Protein AF-K2BP47-F1 (afdb_monomer_lite)

Foldseek 3Di:
DDDPDPDPPPDPPPDPPPDDPDDDDDDDDDDDDDPVVVVVVVVVVVVVVVVVVVVVVVVVVVVVVVVCCLQQPLLLVLLLLLVVLLVVLVPDDPVPDDPLNVVLNVLSVVLNVPLNVPVLVLLLLCLQPVPSNVVCVVCSVVSSVVSCVSSVSSCVSVVNPDPCNVPPPVSVVVSVVSSVVSVVVSVVSSVVSNVVNVD

Secondary structure (DSSP, 8-state):
------------------------PPPPP---S-SHHHHHHHHHHHHHHHHHHHHHHHHHHHHHHHHHHIIIIIHHHHHHHHHHHHHHHHHS-GGG--HHHHHHHHHHHHHHHHHHHHHHHHHHHTTT-HHHHHHHHHHHHHHHHHHHHHHHHHHHHTT--SHHHHT-HHHHHHHHHHHHHHHHHHHHHHHHHHHHTT-

pLDDT: mean 74.24, std 18.83, range [30.39, 94.44]

Sequence (199 aa):
MENNGKRSSFGFNVQPGLHEYNKKEPEPVIEEKTEEAKREESGEKVSELLKDATVGLVYSTRDLILRILLWYVCYPALLFSTFYMSERYLRLKFEEFTTTEALSAFITLCAGTYYAYYLLTAFINEPADPQAYDDEKPLFFQRVGWYALYMSFVLYMSNMLNLDTLQNPEIIRLFTIFYLLYISAVTVFRHFNGQVSKR

Radius of gyration: 28.53 Å; chains: 1; bounding box: 60×48×92 Å

Structure (mmCIF, N/CA/C/O backbone):
data_AF-K2BP47-F1
#
_entry.id   AF-K2BP47-F1
#
loop_
_atom_site.group_PDB
_atom_site.id
_atom_site.type_symbol
_atom_site.label_atom_id
_atom_site.label_alt_id
_atom_site.label_comp_id
_atom_site.label_asym_id
_atom_site.label_entity_id
_atom_site.label_seq_id
_atom_site.pdbx_PDB_ins_code
_atom_site.Cartn_x
_atom_site.Cartn_y
_atom_site.Cartn_z
_atom_site.occupancy
_atom_site.B_iso_or_equiv
_atom_site.auth_seq_id
_atom_site.auth_comp_id
_atom_site.auth_asym_id
_atom_site.auth_atom_id
_atom_site.pdbx_PDB_model_num
ATOM 1 N N . MET A 1 1 ? 30.410 21.450 -12.427 1.00 39.69 1 MET A N 1
ATOM 2 C CA . MET A 1 1 ? 30.213 21.087 -13.844 1.00 39.69 1 MET A CA 1
ATOM 3 C C . MET A 1 1 ? 31.044 19.852 -14.110 1.00 39.69 1 MET A C 1
ATOM 5 O O . MET A 1 1 ? 32.252 19.982 -14.120 1.00 39.69 1 MET A O 1
ATOM 9 N N . GLU A 1 2 ? 30.403 18.697 -14.267 1.00 30.39 2 GLU A N 1
ATOM 10 C CA . GLU A 1 2 ? 30.915 17.529 -14.997 1.00 30.39 2 GLU A CA 1
ATOM 11 C C . GLU A 1 2 ? 29.705 16.610 -15.221 1.00 30.39 2 GLU A C 1
ATOM 13 O O . GLU A 1 2 ? 29.098 16.118 -14.275 1.00 30.39 2 GLU A O 1
ATOM 18 N N . ASN A 1 3 ? 29.261 16.520 -16.476 1.00 34.50 3 ASN A N 1
ATOM 19 C CA . ASN A 1 3 ? 28.041 15.837 -16.899 1.00 34.50 3 ASN A CA 1
ATOM 20 C C . ASN A 1 3 ? 28.446 14.617 -17.734 1.00 34.50 3 ASN A C 1
ATOM 22 O O . ASN A 1 3 ? 28.720 14.745 -18.926 1.00 34.50 3 ASN A O 1
ATOM 26 N N . ASN A 1 4 ? 28.499 13.441 -17.108 1.00 37.97 4 ASN A N 1
ATOM 27 C CA . ASN A 1 4 ? 28.654 12.164 -17.804 1.00 37.97 4 ASN A CA 1
ATOM 28 C C . ASN A 1 4 ? 27.275 11.625 -18.201 1.00 37.97 4 ASN A C 1
ATOM 30 O O . ASN A 1 4 ? 26.747 10.683 -17.614 1.00 37.97 4 ASN A O 1
ATOM 34 N N . GLY A 1 5 ? 26.694 12.233 -19.233 1.00 32.69 5 GLY A N 1
ATOM 35 C CA . GLY A 1 5 ? 25.492 11.738 -19.892 1.00 32.69 5 GLY A CA 1
ATOM 36 C C . GLY A 1 5 ? 25.799 10.544 -20.797 1.00 32.69 5 GLY A C 1
ATOM 37 O O . GLY A 1 5 ? 26.017 10.715 -21.994 1.00 32.69 5 GLY A O 1
ATOM 38 N N . LYS A 1 6 ? 25.759 9.320 -20.260 1.00 33.25 6 LYS A N 1
ATOM 39 C CA . LYS A 1 6 ? 25.594 8.107 -21.078 1.00 33.25 6 LYS A CA 1
ATOM 40 C C . LYS A 1 6 ? 24.105 7.885 -21.348 1.00 33.25 6 LYS A C 1
ATOM 42 O O . LYS A 1 6 ? 23.422 7.167 -20.629 1.00 33.25 6 LYS A O 1
ATOM 47 N N . ARG A 1 7 ? 23.604 8.512 -22.417 1.00 36.97 7 ARG A N 1
ATOM 48 C CA . ARG A 1 7 ? 22.366 8.098 -23.091 1.00 36.97 7 ARG A CA 1
ATOM 49 C C . ARG A 1 7 ? 22.643 6.791 -23.836 1.00 36.97 7 ARG A C 1
ATOM 51 O O . ARG A 1 7 ? 23.344 6.797 -24.843 1.00 36.97 7 ARG A O 1
ATOM 58 N N . SER A 1 8 ? 22.082 5.685 -23.357 1.00 41.34 8 SER A N 1
ATOM 59 C CA . SER A 1 8 ? 21.936 4.448 -24.126 1.00 41.34 8 SER A CA 1
ATOM 60 C C . SER A 1 8 ? 20.860 4.648 -25.196 1.00 41.34 8 SER A C 1
ATOM 62 O O . SER A 1 8 ? 19.688 4.321 -25.033 1.00 41.34 8 SER A O 1
ATOM 64 N N . SER A 1 9 ? 21.253 5.232 -26.324 1.00 41.12 9 SER A N 1
ATOM 65 C CA . SER A 1 9 ? 20.468 5.146 -27.548 1.00 41.12 9 SER A CA 1
ATOM 66 C C . SER A 1 9 ? 20.538 3.708 -28.067 1.00 41.12 9 SER A C 1
ATOM 68 O O . SER A 1 9 ? 21.547 3.306 -28.645 1.00 41.12 9 SER A O 1
ATOM 70 N N . PHE A 1 10 ? 19.460 2.942 -27.891 1.00 44.84 10 PHE A N 1
ATOM 71 C CA . PHE A 1 10 ? 19.110 1.866 -28.818 1.00 44.84 10 PHE A CA 1
ATOM 72 C C . PHE A 1 10 ? 18.823 2.507 -30.185 1.00 44.84 10 PHE A C 1
ATOM 74 O O . PHE A 1 10 ? 17.692 2.844 -30.520 1.00 44.84 10 PHE A O 1
ATOM 81 N N . GLY A 1 11 ? 19.886 2.761 -30.941 1.00 36.47 11 GLY A N 1
ATOM 82 C CA . GLY A 1 11 ? 19.848 3.106 -32.352 1.00 36.47 11 GLY A CA 1
ATOM 83 C C . GLY A 1 11 ? 20.720 2.094 -33.072 1.00 36.47 11 GLY A C 1
ATOM 84 O O . GLY A 1 11 ? 21.881 1.920 -32.709 1.00 36.47 11 GLY A O 1
ATOM 85 N N . PHE A 1 12 ? 20.151 1.388 -34.045 1.00 40.94 12 PHE A N 1
ATOM 86 C CA . PHE A 1 12 ? 20.898 0.524 -34.951 1.00 40.94 12 PHE A CA 1
ATOM 87 C C . PHE A 1 12 ? 22.029 1.333 -35.598 1.00 40.94 12 PHE A C 1
ATOM 89 O O . PHE A 1 12 ? 21.798 2.124 -36.509 1.00 40.94 12 PHE A O 1
ATOM 96 N N . ASN A 1 13 ? 23.255 1.146 -35.115 1.00 38.09 13 ASN A N 1
ATOM 97 C CA . ASN A 1 13 ? 24.451 1.744 -35.693 1.00 38.09 13 ASN A CA 1
ATOM 98 C C . ASN A 1 13 ? 24.935 0.837 -36.832 1.00 38.09 13 ASN A C 1
ATOM 100 O O . ASN A 1 13 ? 25.905 0.097 -36.695 1.00 38.09 13 ASN A O 1
ATOM 104 N N . VAL A 1 14 ? 24.226 0.860 -37.960 1.00 42.81 14 VAL A N 1
ATOM 105 C CA . VAL A 1 14 ? 24.777 0.352 -39.219 1.00 42.81 14 VAL A CA 1
ATOM 106 C C . VAL A 1 14 ? 25.561 1.507 -39.829 1.00 42.81 14 VAL A C 1
ATOM 108 O O . VAL A 1 14 ? 24.989 2.376 -40.479 1.00 42.81 14 VAL A O 1
ATOM 111 N N . GLN A 1 15 ? 26.869 1.562 -39.574 1.00 43.53 15 GLN A N 1
ATOM 112 C CA . GLN A 1 15 ? 27.770 2.370 -40.394 1.00 43.53 15 GLN A CA 1
ATOM 113 C C . GLN A 1 15 ? 27.861 1.697 -41.771 1.00 43.53 15 GLN A C 1
ATOM 115 O O . GLN A 1 15 ? 28.343 0.565 -41.841 1.00 43.53 15 GLN A O 1
ATOM 120 N N . PRO A 1 16 ? 27.436 2.332 -42.878 1.00 41.06 16 PRO A N 1
ATOM 121 C CA . PRO A 1 16 ? 27.827 1.857 -44.190 1.00 41.06 16 PRO A CA 1
ATOM 122 C C . PRO A 1 16 ? 29.298 2.234 -44.373 1.00 41.06 16 PRO A C 1
ATOM 124 O O . PRO A 1 16 ? 29.636 3.412 -44.500 1.00 41.06 16 PRO A O 1
ATOM 127 N N . GLY A 1 17 ? 30.180 1.236 -44.337 1.00 36.34 17 GLY A N 1
ATOM 128 C CA . GLY A 1 17 ? 31.584 1.404 -44.692 1.00 36.34 17 GLY A CA 1
ATOM 129 C C . GLY A 1 17 ? 31.699 1.857 -46.145 1.00 36.34 17 GLY A C 1
ATOM 130 O O . GLY A 1 17 ? 31.612 1.056 -47.068 1.00 36.34 17 GLY A O 1
ATOM 131 N N . LEU A 1 18 ? 31.884 3.159 -46.348 1.00 46.62 18 LEU A N 1
ATOM 132 C CA . LEU A 1 18 ? 32.199 3.789 -47.629 1.00 46.62 18 LEU A CA 1
ATOM 133 C C . LEU A 1 18 ? 33.686 3.584 -47.960 1.00 46.62 18 LEU A C 1
ATOM 135 O O . LEU A 1 18 ? 34.442 4.537 -48.067 1.00 46.62 18 LEU A O 1
ATOM 139 N N . HIS A 1 19 ? 34.115 2.332 -48.106 1.00 43.91 19 HIS A N 1
ATOM 140 C CA . HIS A 1 19 ? 35.391 1.977 -48.726 1.00 43.91 19 HIS A CA 1
ATOM 141 C C . HIS A 1 19 ? 35.326 0.535 -49.221 1.00 43.91 19 HIS A C 1
ATOM 143 O O . HIS A 1 19 ? 35.656 -0.371 -48.477 1.00 43.91 19 HIS A O 1
ATOM 149 N N . GLU A 1 20 ? 34.885 0.349 -50.466 1.00 42.56 20 GLU A N 1
ATOM 150 C CA . GLU A 1 20 ? 35.347 -0.712 -51.378 1.00 42.56 20 GLU A CA 1
ATOM 151 C C . GLU A 1 20 ? 34.614 -0.574 -52.722 1.00 42.56 20 GLU A C 1
ATOM 153 O O . GLU A 1 20 ? 33.762 -1.363 -53.109 1.00 42.56 20 GLU A O 1
ATOM 158 N N . TYR A 1 21 ? 34.949 0.485 -53.461 1.00 41.69 21 TYR A N 1
ATOM 159 C CA . TYR A 1 21 ? 34.782 0.492 -54.914 1.00 41.69 21 TYR A CA 1
ATOM 160 C C . TYR A 1 21 ? 36.172 0.400 -55.533 1.00 41.69 21 TYR A C 1
ATOM 162 O O . TYR A 1 21 ? 36.769 1.400 -55.917 1.00 41.69 21 TYR A O 1
ATOM 170 N N . ASN A 1 22 ? 36.698 -0.820 -55.614 1.00 39.88 22 ASN A N 1
ATOM 171 C CA . ASN A 1 22 ? 37.702 -1.150 -56.614 1.00 39.88 22 ASN A CA 1
ATOM 172 C C . ASN A 1 22 ? 37.320 -2.482 -57.258 1.00 39.88 22 ASN A C 1
ATOM 174 O O . ASN A 1 22 ? 37.336 -3.535 -56.627 1.00 39.88 22 ASN A O 1
ATOM 178 N N . LYS A 1 23 ? 36.899 -2.380 -58.521 1.00 44.25 23 LYS A N 1
ATOM 179 C CA . LYS A 1 23 ? 36.509 -3.482 -59.400 1.00 44.25 23 LYS A CA 1
ATOM 180 C C . LYS A 1 23 ? 37.604 -4.551 -59.440 1.00 44.25 23 LYS A C 1
ATOM 182 O O . LYS A 1 23 ? 38.737 -4.247 -59.803 1.00 44.25 23 LYS A O 1
ATOM 187 N N . LYS A 1 24 ? 37.229 -5.803 -59.185 1.00 43.16 24 LYS A N 1
ATOM 188 C CA . LYS A 1 24 ? 37.929 -6.985 -59.697 1.00 43.16 24 LYS A CA 1
ATOM 189 C C . LYS A 1 24 ? 36.940 -7.778 -60.550 1.00 43.16 24 LYS A C 1
ATOM 191 O O . LYS A 1 24 ? 35.771 -7.888 -60.191 1.00 43.16 24 LYS A O 1
ATOM 196 N N . GLU A 1 25 ? 37.398 -8.195 -61.723 1.00 37.94 25 GLU A N 1
ATOM 197 C CA . GLU A 1 25 ? 36.611 -8.869 -62.757 1.00 37.94 25 GLU A CA 1
ATOM 198 C C . GLU A 1 25 ? 36.029 -10.209 -62.263 1.00 37.94 25 GLU A C 1
ATOM 200 O O . GLU A 1 25 ? 36.623 -10.839 -61.386 1.00 37.94 25 GLU A O 1
ATOM 205 N N . PRO A 1 26 ? 34.863 -10.634 -62.786 1.00 43.34 26 PRO A N 1
ATOM 206 C CA . PRO A 1 26 ? 34.170 -11.824 -62.308 1.00 43.34 26 PRO A CA 1
ATOM 207 C C . PRO A 1 26 ? 34.842 -13.103 -62.826 1.00 43.34 26 PRO A C 1
ATOM 209 O O . PRO A 1 26 ? 34.843 -13.369 -64.027 1.00 43.34 26 PRO A O 1
ATOM 212 N N . GLU A 1 27 ? 35.376 -13.918 -61.915 1.00 38.69 27 GLU A N 1
ATOM 213 C CA . GLU A 1 27 ? 35.745 -15.309 -62.201 1.00 38.69 27 GLU A CA 1
ATOM 214 C C . GLU A 1 27 ? 34.502 -16.218 -62.105 1.00 38.69 27 GLU A C 1
ATOM 216 O O . GLU A 1 27 ? 33.610 -15.964 -61.288 1.00 38.69 27 GLU A O 1
ATOM 221 N N . PRO A 1 28 ? 34.389 -17.247 -62.966 1.00 39.88 28 PRO A N 1
ATOM 222 C CA . PRO A 1 28 ? 33.156 -17.998 -63.149 1.00 39.88 28 PRO A CA 1
ATOM 223 C C . PRO A 1 28 ? 32.829 -18.909 -61.962 1.00 39.88 28 PRO A C 1
ATOM 225 O O . PRO A 1 28 ? 33.685 -19.557 -61.364 1.00 39.88 28 PRO A O 1
ATOM 228 N N . VAL A 1 29 ? 31.531 -18.957 -61.681 1.00 44.31 29 VAL A N 1
ATOM 229 C CA . VAL A 1 29 ? 30.859 -19.737 -60.645 1.00 44.31 29 VAL A CA 1
ATOM 230 C C . VAL A 1 29 ? 31.071 -21.238 -60.865 1.00 44.31 29 VAL A C 1
ATOM 232 O O . VAL A 1 29 ? 30.693 -21.776 -61.904 1.00 44.31 29 VAL A O 1
ATOM 235 N N . ILE A 1 30 ? 31.617 -21.919 -59.854 1.00 39.50 30 ILE A N 1
ATOM 236 C CA . ILE A 1 30 ? 31.395 -23.352 -59.637 1.00 39.50 30 ILE A CA 1
ATOM 237 C C . ILE A 1 30 ? 30.369 -23.440 -58.507 1.00 39.50 30 ILE A C 1
ATOM 239 O O . ILE A 1 30 ? 30.697 -23.284 -57.331 1.00 39.50 30 ILE A O 1
ATOM 243 N N . GLU A 1 31 ? 29.105 -23.614 -58.882 1.00 47.41 31 GLU A N 1
ATOM 244 C CA . GLU A 1 31 ? 28.055 -24.047 -57.968 1.00 47.41 31 GLU A CA 1
ATOM 245 C C . GLU A 1 31 ? 28.370 -25.480 -57.548 1.00 47.41 31 GLU A C 1
ATOM 247 O O . GLU A 1 31 ? 28.399 -26.367 -58.392 1.00 47.41 31 GLU A O 1
ATOM 252 N N . GLU A 1 32 ? 28.611 -25.700 -56.256 1.00 44.69 32 GLU A N 1
ATOM 253 C CA . GLU A 1 32 ? 28.012 -26.815 -55.520 1.00 44.69 32 GLU A CA 1
ATOM 254 C C . GLU A 1 32 ? 28.334 -26.707 -54.014 1.00 44.69 32 GLU A C 1
ATOM 256 O O . GLU A 1 32 ? 29.489 -26.768 -53.597 1.00 44.69 32 GLU A O 1
ATOM 261 N N . LYS A 1 33 ? 27.260 -26.622 -53.206 1.00 43.78 33 LYS A N 1
ATOM 262 C CA . LYS A 1 33 ? 27.162 -27.013 -51.777 1.00 43.78 33 LYS A CA 1
ATOM 263 C C . LYS A 1 33 ? 27.471 -26.020 -50.639 1.00 43.78 33 LYS A C 1
ATOM 265 O O . LYS A 1 33 ? 27.703 -26.477 -49.522 1.00 43.78 33 LYS A O 1
ATOM 270 N N . THR A 1 34 ? 27.348 -24.700 -50.817 1.00 43.31 34 THR A N 1
ATOM 271 C CA . THR A 1 34 ? 27.545 -23.765 -49.672 1.00 43.31 34 THR A CA 1
ATOM 272 C C . THR A 1 34 ? 26.490 -22.664 -49.507 1.00 43.31 34 THR A C 1
ATOM 274 O O . THR A 1 34 ? 26.748 -21.665 -48.836 1.00 43.31 34 THR A O 1
ATOM 277 N N . GLU A 1 35 ? 25.289 -22.818 -50.071 1.00 43.31 35 GLU A N 1
ATOM 278 C CA . GLU A 1 35 ? 24.177 -21.881 -49.811 1.00 43.31 35 GLU A CA 1
ATOM 279 C C . GLU A 1 35 ? 23.191 -22.361 -48.735 1.00 43.31 35 GLU A C 1
ATOM 281 O O . GLU A 1 35 ? 22.578 -21.530 -48.064 1.00 43.31 35 GLU A O 1
ATOM 286 N N . GLU A 1 36 ? 23.083 -23.669 -48.489 1.00 44.31 36 GLU A N 1
ATOM 287 C CA . GLU A 1 36 ? 22.194 -24.207 -47.446 1.00 44.31 36 GLU A CA 1
ATOM 288 C C . GLU A 1 36 ? 22.756 -23.952 -46.036 1.00 44.31 36 GLU A C 1
ATOM 290 O O . GLU A 1 36 ? 22.043 -23.431 -45.181 1.00 44.31 36 GLU A O 1
ATOM 295 N N . ALA A 1 37 ? 24.065 -24.133 -45.823 1.00 45.16 37 ALA A N 1
ATOM 296 C CA . ALA A 1 37 ? 24.694 -23.937 -44.510 1.00 45.16 37 ALA A CA 1
ATOM 297 C C . ALA A 1 37 ? 24.663 -22.475 -44.004 1.00 45.16 37 ALA A C 1
ATOM 299 O O . ALA A 1 37 ? 24.491 -22.235 -42.813 1.00 45.16 37 ALA A O 1
ATOM 300 N N . LYS A 1 38 ? 24.767 -21.468 -44.888 1.00 43.00 38 LYS A N 1
ATOM 301 C CA . LYS A 1 38 ? 24.659 -20.042 -44.496 1.00 43.00 38 LYS A CA 1
ATOM 302 C C . LYS A 1 38 ? 23.212 -19.591 -44.258 1.00 43.00 38 LYS A C 1
ATOM 304 O O . LYS A 1 38 ? 22.978 -18.645 -43.499 1.00 43.00 38 LYS A O 1
ATOM 309 N N . ARG A 1 39 ? 22.232 -20.237 -44.900 1.00 44.94 39 ARG A N 1
ATOM 310 C CA . ARG A 1 39 ? 20.802 -19.999 -44.637 1.00 44.94 39 ARG A CA 1
ATOM 311 C C . ARG A 1 39 ? 20.356 -20.644 -43.329 1.00 44.94 39 ARG A C 1
ATOM 313 O O . ARG A 1 39 ? 19.553 -20.044 -42.625 1.00 44.94 39 ARG A O 1
ATOM 320 N N . GLU A 1 40 ? 20.919 -21.793 -42.970 1.00 48.78 40 GLU A N 1
ATOM 321 C CA . GLU A 1 40 ? 20.669 -22.433 -41.676 1.00 48.78 40 GLU A CA 1
ATOM 322 C C . GLU A 1 40 ? 21.273 -21.627 -40.517 1.00 48.78 40 GLU A C 1
ATOM 324 O O . GLU A 1 40 ? 20.552 -21.305 -39.580 1.00 48.78 40 GLU A O 1
ATOM 329 N N . GLU A 1 41 ? 22.520 -21.150 -40.625 1.00 49.59 41 GLU A N 1
ATOM 330 C CA . GLU A 1 41 ? 23.159 -20.315 -39.586 1.00 49.59 41 GLU A CA 1
ATOM 331 C C . GLU A 1 41 ? 22.478 -18.942 -39.386 1.00 49.59 41 GLU A C 1
ATOM 333 O O . GLU A 1 41 ? 22.463 -18.386 -38.285 1.00 49.59 41 GLU A O 1
ATOM 338 N N . SER A 1 42 ? 21.918 -18.357 -40.453 1.00 48.72 42 SER A N 1
ATOM 339 C CA . SER A 1 42 ? 21.147 -17.106 -40.366 1.00 48.72 42 SER A CA 1
ATOM 340 C C . SER A 1 42 ? 19.704 -17.337 -39.912 1.00 48.72 42 SER A C 1
ATOM 342 O O . SER A 1 42 ? 19.175 -16.513 -39.170 1.00 48.72 42 SER A O 1
ATOM 344 N N . GLY A 1 43 ? 19.084 -18.462 -40.280 1.00 51.53 43 GLY A N 1
ATOM 345 C CA . GLY A 1 43 ? 17.781 -18.890 -39.770 1.00 51.53 43 GLY A CA 1
ATOM 346 C C . GLY A 1 43 ? 17.814 -19.238 -38.280 1.00 51.53 43 GLY A C 1
ATOM 347 O O . GLY A 1 43 ? 16.911 -18.840 -37.548 1.00 51.53 43 GLY A O 1
ATOM 348 N N . GLU A 1 44 ? 18.880 -19.889 -37.811 1.00 54.03 44 GLU A N 1
ATOM 349 C CA . GLU A 1 44 ? 19.104 -20.214 -36.400 1.00 54.03 44 GLU A CA 1
ATOM 350 C C . GLU A 1 44 ? 19.296 -18.932 -35.574 1.00 54.03 44 GLU A C 1
ATOM 352 O O . GLU A 1 44 ? 18.548 -18.719 -34.620 1.00 54.03 44 GLU A O 1
ATOM 357 N N . LYS A 1 45 ? 20.137 -17.988 -36.031 1.00 59.03 45 LYS A N 1
ATOM 358 C CA . LYS A 1 45 ? 20.295 -16.656 -35.405 1.00 59.03 45 LYS A CA 1
ATOM 359 C C . LYS A 1 45 ? 19.016 -15.816 -35.410 1.00 59.03 45 LYS A C 1
ATOM 361 O O . LYS A 1 45 ? 18.743 -15.114 -34.441 1.00 59.03 45 LYS A O 1
ATOM 366 N N . VAL A 1 46 ? 18.209 -15.861 -36.473 1.00 60.72 46 VAL A N 1
ATOM 367 C CA . VAL A 1 46 ? 16.910 -15.161 -36.514 1.00 60.72 46 VAL A CA 1
ATOM 368 C C . VAL A 1 46 ? 15.900 -15.832 -35.582 1.00 60.72 46 VAL A C 1
ATOM 370 O O . VAL A 1 46 ? 15.132 -15.131 -34.926 1.00 60.72 46 VAL A O 1
ATOM 373 N N . SER A 1 47 ? 15.921 -17.163 -35.463 1.00 65.62 47 SER A N 1
ATOM 374 C CA . SER A 1 47 ? 15.083 -17.900 -34.513 1.00 65.62 47 SER A CA 1
ATOM 375 C C . SER A 1 47 ? 15.468 -17.616 -33.058 1.00 65.62 47 SER A C 1
ATOM 377 O O . SER A 1 47 ? 14.581 -17.444 -32.224 1.00 65.62 47 SER A O 1
ATOM 379 N N . GLU A 1 48 ? 16.764 -17.481 -32.762 1.00 66.50 48 GLU A N 1
ATOM 380 C CA . GLU A 1 48 ? 17.277 -17.095 -31.446 1.00 66.50 48 GLU A CA 1
ATOM 381 C C . GLU A 1 48 ? 16.904 -15.652 -31.110 1.00 66.50 48 GLU A C 1
ATOM 383 O O . GLU A 1 48 ? 16.366 -15.403 -30.037 1.00 66.50 48 GLU A O 1
ATOM 388 N N . LEU A 1 49 ? 17.059 -14.713 -32.050 1.00 66.25 49 LEU A N 1
ATOM 389 C CA . LEU A 1 49 ? 16.623 -13.325 -31.870 1.00 66.25 49 LEU A CA 1
ATOM 390 C C . LEU A 1 49 ? 15.101 -13.207 -31.701 1.00 66.25 49 LEU A C 1
ATOM 392 O O . LEU A 1 49 ? 14.633 -12.412 -30.889 1.00 66.25 49 LEU A O 1
ATOM 396 N N . LEU A 1 50 ? 14.312 -14.000 -32.436 1.00 66.94 50 LEU A N 1
ATOM 397 C CA . LEU A 1 50 ? 12.856 -14.068 -32.272 1.00 66.94 50 LEU A CA 1
ATOM 398 C C . LEU A 1 50 ? 12.474 -14.673 -30.921 1.00 66.94 50 LEU A C 1
ATOM 400 O O . LEU A 1 50 ? 11.543 -14.188 -30.277 1.00 66.94 50 LEU A O 1
ATOM 404 N N . LYS A 1 51 ? 13.189 -15.704 -30.467 1.00 69.81 51 LYS A N 1
ATOM 405 C CA . LYS A 1 51 ? 12.995 -16.318 -29.153 1.00 69.81 51 LYS A CA 1
ATOM 406 C C . LYS A 1 51 ? 13.345 -15.334 -28.041 1.00 69.81 51 LYS A C 1
ATOM 408 O O . LYS A 1 51 ? 12.518 -15.142 -27.157 1.00 69.81 51 LYS A O 1
ATOM 413 N N . ASP A 1 52 ? 14.476 -14.644 -28.125 1.00 66.12 52 ASP A N 1
ATOM 414 C CA . ASP A 1 52 ? 14.896 -13.622 -27.162 1.00 66.12 52 ASP A CA 1
ATOM 415 C C . ASP A 1 52 ? 13.949 -12.420 -27.152 1.00 66.12 52 ASP A C 1
ATOM 417 O O . ASP A 1 52 ? 13.585 -11.930 -26.083 1.00 66.12 52 ASP A O 1
ATOM 421 N N . ALA A 1 53 ? 13.462 -11.985 -28.316 1.00 69.81 53 ALA A N 1
ATOM 422 C CA . ALA A 1 53 ? 12.450 -10.936 -28.408 1.00 69.81 53 ALA A CA 1
ATOM 423 C C . ALA A 1 53 ? 11.116 -11.373 -27.785 1.00 69.81 53 ALA A C 1
ATOM 425 O O . ALA A 1 53 ? 10.492 -10.604 -27.054 1.00 69.81 53 ALA A O 1
ATOM 426 N N . THR A 1 54 ? 10.686 -12.616 -28.025 1.00 68.81 54 THR A N 1
ATOM 427 C CA . THR A 1 54 ? 9.445 -13.168 -27.457 1.00 68.81 54 THR A CA 1
ATOM 428 C C . THR A 1 54 ? 9.563 -13.323 -25.943 1.00 68.81 54 THR A C 1
ATOM 430 O O . THR A 1 54 ? 8.669 -12.921 -25.200 1.00 68.81 54 THR A O 1
ATOM 433 N N . VAL A 1 55 ? 10.691 -13.849 -25.467 1.00 72.19 55 VAL A N 1
ATOM 434 C CA . VAL A 1 55 ? 11.006 -13.994 -24.045 1.00 72.19 55 VAL A CA 1
ATOM 435 C C . VAL A 1 55 ? 11.070 -12.616 -23.377 1.00 72.19 55 VAL A C 1
ATOM 437 O O . VAL A 1 55 ? 10.419 -12.401 -22.354 1.00 72.19 55 VAL A O 1
ATOM 440 N N . GLY A 1 56 ? 11.753 -11.647 -23.991 1.00 68.31 56 GLY A N 1
ATOM 441 C CA . GLY A 1 56 ? 11.819 -10.262 -23.525 1.00 68.31 56 GLY A CA 1
ATOM 442 C C . GLY A 1 56 ? 10.448 -9.582 -23.463 1.00 68.31 56 GLY A C 1
ATOM 443 O O . GLY A 1 56 ? 10.138 -8.907 -22.480 1.00 68.31 56 GLY A O 1
ATOM 444 N N . LEU A 1 57 ? 9.585 -9.818 -24.453 1.00 73.19 57 LEU A N 1
ATOM 445 C CA . LEU A 1 57 ? 8.221 -9.289 -24.477 1.00 73.19 57 LEU A CA 1
ATOM 446 C C . LEU A 1 57 ? 7.350 -9.899 -23.371 1.00 73.19 57 LEU A C 1
ATOM 448 O O . LEU A 1 57 ? 6.610 -9.173 -22.705 1.00 73.19 57 LEU A O 1
ATOM 452 N N . VAL A 1 58 ? 7.467 -11.204 -23.116 1.00 75.25 58 VAL A N 1
ATOM 453 C CA . VAL A 1 58 ? 6.762 -11.875 -22.012 1.00 75.25 58 VAL A CA 1
ATOM 454 C C . VAL A 1 58 ? 7.229 -11.337 -20.657 1.00 75.25 58 VAL A C 1
ATOM 456 O O . VAL A 1 58 ? 6.391 -11.015 -19.812 1.00 75.25 58 VAL A O 1
ATOM 459 N N . TYR A 1 59 ? 8.539 -11.177 -20.448 1.00 76.50 59 TYR A N 1
ATOM 460 C CA . TYR A 1 59 ? 9.071 -10.598 -19.211 1.00 76.50 59 TYR A CA 1
ATOM 461 C C . TYR A 1 59 ? 8.628 -9.146 -19.013 1.00 76.50 59 TYR A C 1
ATOM 463 O O . TYR A 1 59 ? 8.187 -8.794 -17.920 1.00 76.50 59 TYR A O 1
ATOM 471 N N . SER A 1 60 ? 8.673 -8.326 -20.066 1.00 74.19 60 SER A N 1
ATOM 472 C CA . SER A 1 60 ? 8.223 -6.932 -20.019 1.00 74.19 60 SER A CA 1
ATOM 473 C C . SER A 1 60 ? 6.724 -6.823 -19.720 1.00 74.19 60 SER A C 1
ATOM 475 O O . SER A 1 60 ? 6.312 -6.049 -18.856 1.00 74.19 60 SER A O 1
ATOM 477 N N . THR A 1 61 ? 5.905 -7.663 -20.357 1.00 80.75 61 THR A N 1
ATOM 478 C CA . THR A 1 61 ? 4.453 -7.703 -20.122 1.00 80.75 61 THR A CA 1
ATOM 479 C C . THR A 1 61 ? 4.140 -8.142 -18.694 1.00 80.75 61 THR A C 1
ATOM 481 O O . THR A 1 61 ? 3.308 -7.532 -18.023 1.00 80.75 61 THR A O 1
ATOM 484 N N . ARG A 1 62 ? 4.836 -9.169 -18.190 1.00 80.06 62 ARG A N 1
ATOM 485 C CA . ARG A 1 62 ? 4.702 -9.625 -16.803 1.00 80.06 62 ARG A CA 1
ATOM 486 C C . ARG A 1 62 ? 5.049 -8.513 -15.819 1.00 80.06 62 ARG A C 1
ATOM 488 O O . ARG A 1 62 ? 4.301 -8.300 -14.870 1.00 80.06 62 ARG A O 1
ATOM 495 N N . ASP A 1 63 ? 6.161 -7.819 -16.035 1.00 81.56 63 ASP A N 1
ATOM 496 C CA . ASP A 1 63 ? 6.608 -6.731 -15.167 1.00 81.56 63 ASP A CA 1
ATOM 497 C C . ASP A 1 63 ? 5.615 -5.558 -15.163 1.00 81.56 63 ASP A C 1
ATOM 499 O O . ASP A 1 63 ? 5.285 -5.023 -14.104 1.00 81.56 63 ASP A O 1
ATOM 503 N N . LEU A 1 64 ? 5.042 -5.228 -16.325 1.00 83.38 64 LEU A N 1
ATOM 504 C CA . LEU A 1 64 ? 3.986 -4.225 -16.440 1.00 83.38 64 LEU A CA 1
ATOM 505 C C . LEU A 1 64 ? 2.725 -4.624 -15.660 1.00 83.38 64 LEU A C 1
ATOM 507 O O . LEU A 1 64 ? 2.200 -3.815 -14.895 1.00 83.38 64 LEU A O 1
ATOM 511 N N . ILE A 1 65 ? 2.249 -5.864 -15.815 1.00 86.06 65 ILE A N 1
ATOM 512 C CA . ILE A 1 65 ? 1.078 -6.374 -15.082 1.00 86.06 65 ILE A CA 1
ATOM 513 C C . ILE A 1 65 ? 1.333 -6.323 -13.576 1.00 86.06 65 ILE A C 1
ATOM 515 O O . ILE A 1 65 ? 0.498 -5.835 -12.818 1.00 86.06 65 ILE A O 1
ATOM 519 N N . LEU A 1 66 ? 2.503 -6.795 -13.147 1.00 85.62 66 LEU A N 1
ATOM 520 C CA . LEU A 1 66 ? 2.923 -6.803 -11.751 1.00 85.62 66 LEU A CA 1
ATOM 521 C C . LEU A 1 66 ? 2.978 -5.390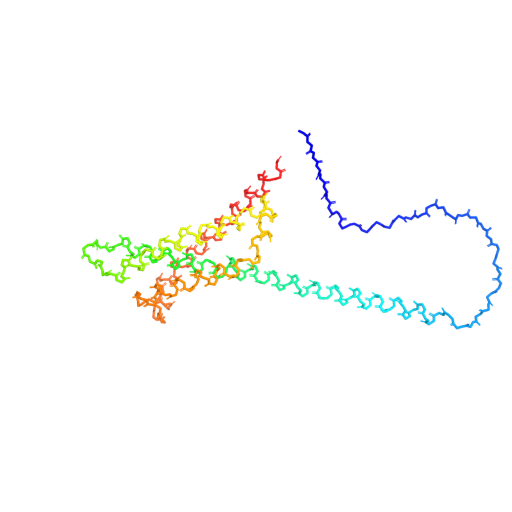 -11.168 1.00 85.62 66 LEU A C 1
ATOM 523 O O . LEU A 1 66 ? 2.483 -5.162 -10.067 1.00 85.62 66 LEU A O 1
ATOM 527 N N . ARG A 1 67 ? 3.507 -4.428 -11.923 1.00 85.94 67 ARG A N 1
ATOM 528 C CA . ARG A 1 67 ? 3.533 -3.015 -11.544 1.00 85.94 67 ARG A CA 1
ATOM 529 C C . ARG A 1 67 ? 2.129 -2.429 -11.401 1.00 85.94 67 ARG A C 1
ATOM 531 O O . ARG A 1 67 ? 1.873 -1.710 -10.436 1.00 85.94 67 ARG A O 1
ATOM 538 N N . ILE A 1 68 ? 1.232 -2.724 -12.345 1.00 88.50 68 ILE A N 1
ATOM 539 C CA . ILE A 1 68 ? -0.156 -2.248 -12.299 1.00 88.50 68 ILE A CA 1
ATOM 540 C C . ILE A 1 68 ? -0.858 -2.818 -11.066 1.00 88.50 68 ILE A C 1
ATOM 542 O O . ILE A 1 68 ? -1.441 -2.075 -10.279 1.00 88.50 68 ILE A O 1
ATOM 546 N N . LEU A 1 69 ? -0.756 -4.130 -10.870 1.00 88.69 69 LEU A N 1
ATOM 547 C CA . LEU A 1 69 ? -1.378 -4.827 -9.753 1.00 88.69 69 LEU A CA 1
ATOM 548 C C . LEU A 1 69 ? -0.848 -4.307 -8.411 1.00 88.69 69 LEU A C 1
ATOM 550 O O . LEU A 1 69 ? -1.627 -4.042 -7.499 1.00 88.69 69 LEU A O 1
ATOM 554 N N . LEU A 1 70 ? 0.462 -4.086 -8.304 1.00 90.75 70 LEU A N 1
ATOM 555 C CA . LEU A 1 70 ? 1.087 -3.573 -7.092 1.00 90.75 70 LEU A CA 1
ATOM 556 C C . LEU A 1 70 ? 0.545 -2.186 -6.720 1.00 90.75 70 LEU A C 1
ATOM 558 O O . LEU A 1 70 ? -0.008 -2.024 -5.635 1.00 90.75 70 LEU A O 1
ATOM 562 N N . TRP A 1 71 ? 0.671 -1.203 -7.614 1.00 91.94 71 TRP A N 1
ATOM 563 C CA . TRP A 1 71 ? 0.425 0.206 -7.280 1.00 91.94 71 TRP A CA 1
ATOM 564 C C . TRP A 1 71 ? -1.018 0.658 -7.453 1.00 91.94 71 TRP A C 1
ATOM 566 O O . TRP A 1 71 ? -1.436 1.605 -6.799 1.00 91.94 71 TRP A O 1
ATOM 576 N N . TYR A 1 72 ? -1.793 -0.003 -8.308 1.00 91.31 72 TYR A N 1
ATOM 577 C CA . TYR A 1 72 ? -3.162 0.415 -8.610 1.00 91.31 72 TYR A CA 1
ATOM 578 C C . TYR A 1 72 ? -4.215 -0.543 -8.064 1.00 91.31 72 TYR A C 1
ATOM 580 O O . TYR A 1 72 ? -5.398 -0.226 -8.142 1.00 91.31 72 TYR A O 1
ATOM 588 N N . VAL A 1 73 ? -3.825 -1.681 -7.484 1.00 90.56 73 VAL A N 1
ATOM 589 C CA . VAL A 1 73 ? -4.772 -2.625 -6.870 1.00 90.56 73 VAL A CA 1
ATOM 590 C C . VAL A 1 73 ? -4.394 -2.899 -5.418 1.00 90.56 73 VAL A C 1
ATOM 592 O O . VAL A 1 73 ? -5.118 -2.493 -4.511 1.00 90.56 73 VAL A O 1
ATOM 595 N N . CYS A 1 74 ? -3.247 -3.535 -5.173 1.00 90.81 74 CYS A N 1
ATOM 596 C CA . CYS A 1 74 ? -2.858 -3.973 -3.832 1.00 90.81 74 CYS A CA 1
ATOM 597 C C . CYS A 1 74 ? -2.552 -2.803 -2.897 1.00 90.81 74 CYS A C 1
ATOM 599 O O . CYS A 1 74 ? -3.094 -2.722 -1.797 1.00 90.81 74 CYS A O 1
ATOM 601 N N . TYR A 1 75 ? -1.691 -1.888 -3.332 1.00 90.94 75 TYR A N 1
ATOM 602 C CA . TYR A 1 75 ? -1.251 -0.770 -2.512 1.00 90.94 75 TYR A CA 1
ATOM 603 C C . TYR A 1 75 ? -2.389 0.146 -2.036 1.00 90.94 75 TYR A C 1
ATOM 605 O O . TYR A 1 75 ? -2.481 0.376 -0.830 1.00 90.94 75 TYR A O 1
ATOM 613 N N . PRO A 1 76 ? -3.292 0.644 -2.905 1.00 91.81 76 PRO A N 1
ATOM 614 C CA . PRO A 1 76 ? -4.392 1.495 -2.463 1.00 91.81 76 PRO A CA 1
ATOM 615 C C . PRO A 1 76 ? -5.366 0.767 -1.531 1.00 91.81 76 PRO A C 1
ATOM 617 O O . PRO A 1 76 ? -5.897 1.400 -0.622 1.00 91.81 76 PRO A O 1
ATOM 620 N N . ALA A 1 77 ? -5.569 -0.546 -1.690 1.00 91.12 77 ALA A N 1
ATOM 621 C CA . ALA A 1 77 ? -6.382 -1.332 -0.761 1.00 91.12 77 ALA A CA 1
ATOM 622 C C . ALA A 1 77 ? -5.753 -1.412 0.641 1.00 91.12 77 ALA A C 1
ATOM 624 O O . ALA A 1 77 ? -6.443 -1.231 1.648 1.00 91.12 77 ALA A O 1
ATOM 625 N N . LEU A 1 78 ? -4.437 -1.628 0.721 1.00 91.38 78 LEU A N 1
ATOM 626 C CA . LEU A 1 78 ? -3.711 -1.642 1.994 1.00 91.38 78 LEU A CA 1
ATOM 627 C C . LEU A 1 78 ? -3.678 -0.259 2.644 1.00 91.38 78 LEU A C 1
ATOM 629 O O . LEU A 1 78 ? -3.974 -0.133 3.831 1.00 91.38 78 LEU A O 1
ATOM 633 N N . LEU A 1 79 ? -3.398 0.775 1.850 1.00 91.31 79 LEU A N 1
ATOM 634 C CA . LEU A 1 79 ? -3.379 2.161 2.301 1.00 91.31 79 LEU A CA 1
ATOM 635 C C . LEU A 1 79 ? -4.751 2.576 2.850 1.00 91.31 79 LEU A C 1
ATOM 637 O O . LEU A 1 79 ? -4.830 3.134 3.942 1.00 91.31 79 LEU A O 1
ATOM 641 N N . PHE A 1 80 ? -5.833 2.238 2.143 1.00 91.25 80 PHE A N 1
ATOM 642 C CA . PHE A 1 80 ? -7.197 2.453 2.622 1.00 91.25 80 PHE A CA 1
ATOM 643 C C . PHE A 1 80 ? -7.458 1.726 3.939 1.00 91.25 80 PHE A C 1
ATOM 645 O O . PHE A 1 80 ? -7.960 2.338 4.876 1.00 91.25 80 PHE A O 1
ATOM 652 N N . SER A 1 81 ? -7.083 0.447 4.031 1.00 89.75 81 SER A N 1
ATOM 653 C CA . SER A 1 81 ? -7.264 -0.347 5.251 1.00 89.75 81 SER A CA 1
ATOM 654 C C . SER A 1 81 ? -6.562 0.309 6.439 1.00 89.75 81 SER A C 1
ATOM 656 O O . SER A 1 81 ? -7.138 0.417 7.516 1.00 89.75 81 SER A O 1
ATOM 658 N N . THR A 1 82 ? -5.342 0.811 6.246 1.00 89.75 82 THR A N 1
ATOM 659 C CA . THR A 1 82 ? -4.623 1.557 7.282 1.00 89.75 82 THR A CA 1
ATOM 660 C C . THR A 1 82 ? -5.349 2.839 7.669 1.00 89.75 82 THR A C 1
ATOM 662 O O . THR A 1 82 ? -5.577 3.043 8.856 1.00 89.75 82 THR A O 1
ATOM 665 N N . PHE A 1 83 ? -5.752 3.678 6.709 1.00 88.00 83 PHE A N 1
ATOM 666 C CA . PHE A 1 83 ? -6.477 4.918 7.010 1.00 88.00 83 PHE A CA 1
ATOM 667 C C . PHE A 1 83 ? -7.797 4.659 7.737 1.00 88.00 83 PHE A C 1
ATOM 669 O O . PHE A 1 83 ? -8.101 5.334 8.717 1.00 88.00 83 PHE A O 1
ATOM 676 N N . TYR A 1 84 ? -8.550 3.661 7.285 1.00 88.44 84 TYR A N 1
ATOM 677 C CA . TYR A 1 84 ? -9.817 3.260 7.880 1.00 88.44 84 TYR A CA 1
ATOM 678 C C . TYR A 1 84 ? -9.635 2.778 9.327 1.00 88.44 84 TYR A C 1
ATOM 680 O O . TYR A 1 84 ? -10.364 3.193 10.228 1.00 88.44 84 TYR A O 1
ATOM 688 N N . MET A 1 85 ? -8.602 1.968 9.585 1.00 85.75 85 MET A N 1
ATOM 689 C CA . MET A 1 85 ? -8.252 1.551 10.944 1.00 85.75 85 MET A CA 1
ATOM 690 C C . MET A 1 85 ? -7.805 2.732 11.812 1.00 85.75 85 MET A C 1
ATOM 692 O O . MET A 1 85 ? -8.258 2.859 12.948 1.00 85.75 85 MET A O 1
ATOM 696 N N . SER A 1 86 ? -6.950 3.618 11.293 1.00 84.31 86 SER A N 1
ATOM 697 C CA . SER A 1 86 ? -6.498 4.810 12.016 1.00 84.31 86 SER A CA 1
ATOM 698 C C . SER A 1 86 ? -7.662 5.720 12.405 1.00 84.31 86 SER A C 1
ATOM 700 O O . SER A 1 86 ? -7.725 6.165 13.547 1.00 84.31 86 SER A O 1
ATOM 702 N N . GLU A 1 87 ? -8.609 5.960 11.495 1.00 84.69 87 GLU A N 1
ATOM 703 C CA . GLU A 1 87 ? -9.822 6.725 11.791 1.00 84.69 87 GLU A CA 1
ATOM 704 C C . GLU A 1 87 ? -10.638 6.067 12.911 1.00 84.69 87 GLU A C 1
ATOM 706 O O . GLU A 1 87 ? -11.039 6.743 13.862 1.00 84.69 87 GLU A O 1
ATOM 711 N N . ARG A 1 88 ? -10.849 4.746 12.842 1.00 82.88 88 ARG A N 1
ATOM 712 C CA . ARG A 1 88 ? -11.577 4.008 13.880 1.00 82.88 88 ARG A CA 1
ATOM 713 C C . ARG A 1 88 ? -10.911 4.155 15.247 1.00 82.88 88 ARG A C 1
ATOM 715 O O . ARG A 1 88 ? -11.606 4.430 16.220 1.00 82.88 88 ARG A O 1
ATOM 722 N N . TYR A 1 89 ? -9.589 4.017 15.324 1.00 81.94 89 TYR A N 1
ATOM 723 C CA . TYR A 1 89 ? -8.858 4.164 16.585 1.00 81.94 89 TYR A CA 1
ATOM 724 C C . TYR A 1 89 ? -8.886 5.592 17.133 1.00 81.94 89 TYR A C 1
ATOM 726 O O . TYR A 1 89 ? -8.972 5.765 18.344 1.00 81.94 89 TYR A O 1
ATOM 734 N N . LEU A 1 90 ? -8.880 6.612 16.269 1.00 79.94 90 LEU A N 1
ATOM 735 C CA . LEU A 1 90 ? -8.999 8.015 16.686 1.00 79.94 90 LEU A CA 1
ATOM 736 C C . LEU A 1 90 ? -10.379 8.364 17.262 1.00 79.94 90 LEU A C 1
ATOM 738 O O . LEU A 1 90 ? -10.504 9.345 17.990 1.00 79.94 90 LEU A O 1
ATOM 742 N N . ARG A 1 91 ? -11.417 7.589 16.929 1.00 80.38 91 ARG A N 1
ATOM 743 C CA . ARG A 1 91 ? -12.779 7.783 17.450 1.00 80.38 91 ARG A CA 1
ATOM 7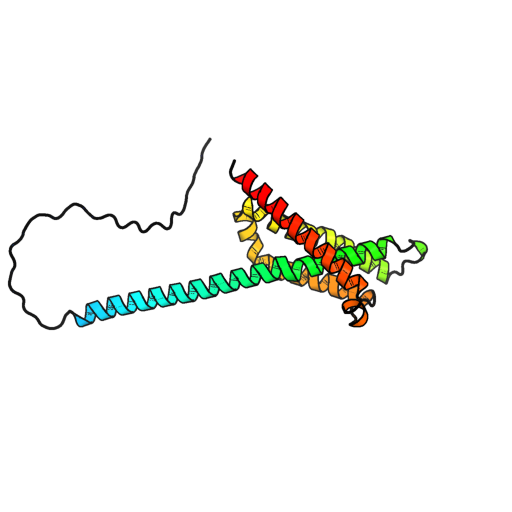44 C C . ARG A 1 91 ? -13.006 7.149 18.822 1.00 80.38 91 ARG A C 1
ATOM 746 O O . ARG A 1 91 ? -13.974 7.514 19.485 1.00 80.38 91 ARG A O 1
ATOM 753 N N . LEU A 1 92 ? -12.157 6.210 19.235 1.00 74.44 92 LEU A N 1
ATOM 754 C CA . LEU A 1 92 ? -12.268 5.554 20.537 1.00 74.44 92 LEU A CA 1
ATOM 755 C C . LEU A 1 92 ? -11.763 6.479 21.647 1.00 74.44 92 LEU A C 1
ATOM 757 O O . LEU A 1 92 ? -10.761 7.178 21.489 1.00 74.44 92 LEU A O 1
ATOM 761 N N . LYS A 1 93 ? -12.436 6.464 22.800 1.00 72.25 93 LYS A N 1
ATOM 762 C CA . LYS A 1 93 ? -11.919 7.137 23.996 1.00 72.25 93 LYS A CA 1
ATOM 763 C C . LYS A 1 93 ? -10.756 6.324 24.561 1.00 72.25 93 LYS A C 1
ATOM 765 O O . LYS A 1 93 ? -10.828 5.102 24.619 1.00 72.25 93 LYS A O 1
ATOM 770 N N . PHE A 1 94 ? -9.706 6.995 25.033 1.00 63.09 94 PHE A N 1
ATOM 771 C CA . PHE A 1 94 ? -8.524 6.331 25.606 1.00 63.09 94 PHE A CA 1
ATOM 772 C C . PHE A 1 94 ? -8.850 5.383 26.771 1.00 63.09 94 PHE A C 1
ATOM 774 O O . PHE A 1 94 ? -8.146 4.402 26.971 1.00 63.09 94 PHE A O 1
ATOM 781 N N . GLU A 1 95 ? -9.921 5.653 27.515 1.00 66.62 95 GLU A N 1
ATOM 782 C CA . GLU A 1 95 ? -10.379 4.827 28.641 1.00 66.62 95 GLU A CA 1
ATOM 783 C C . GLU A 1 95 ? -11.032 3.503 28.199 1.00 66.62 95 GLU A C 1
ATOM 785 O O . GLU A 1 95 ? -11.146 2.578 28.996 1.00 66.62 95 GLU A O 1
ATOM 790 N N . GLU A 1 96 ? -11.435 3.397 26.930 1.00 70.38 96 GLU A N 1
ATOM 791 C CA . GLU A 1 96 ? -12.115 2.230 26.352 1.00 70.38 96 GLU A CA 1
ATOM 792 C C . GLU A 1 96 ? -11.145 1.301 25.600 1.00 70.38 96 GLU A C 1
ATOM 794 O O . GLU A 1 96 ? -11.555 0.258 25.099 1.00 70.38 96 GLU A O 1
ATOM 799 N N . PHE A 1 97 ? -9.856 1.655 25.530 1.00 74.94 97 PHE A N 1
ATOM 800 C CA . PHE A 1 97 ? -8.854 0.869 24.818 1.00 74.94 97 PHE A CA 1
ATOM 801 C C . PHE A 1 97 ? -8.525 -0.428 25.561 1.00 74.94 97 PHE A C 1
ATOM 803 O O . PHE A 1 97 ? -7.863 -0.433 26.601 1.00 74.94 97 PHE A O 1
ATOM 810 N N . THR A 1 98 ? -8.900 -1.559 24.972 1.00 82.50 98 THR A N 1
ATOM 811 C CA . THR A 1 98 ? -8.352 -2.853 25.383 1.00 82.50 98 THR A CA 1
ATOM 812 C C . THR A 1 98 ? -6.879 -2.967 24.974 1.00 82.50 98 THR A C 1
ATOM 814 O O . THR A 1 98 ? -6.424 -2.355 24.003 1.00 82.50 98 THR A O 1
ATOM 817 N N . THR A 1 99 ? -6.104 -3.805 25.668 1.00 83.00 99 THR A N 1
ATOM 818 C CA . THR A 1 99 ? -4.682 -4.043 25.346 1.00 83.00 99 THR A CA 1
ATOM 819 C C . THR A 1 99 ? -4.483 -4.509 23.897 1.00 83.00 99 THR A C 1
ATOM 821 O O . THR A 1 99 ? -3.509 -4.145 23.240 1.00 83.00 99 THR A O 1
ATOM 824 N N . THR A 1 100 ? -5.430 -5.291 23.374 1.00 83.31 100 THR A N 1
ATOM 825 C CA . THR A 1 100 ? -5.451 -5.774 21.988 1.00 83.31 100 THR A CA 1
ATOM 826 C C . THR A 1 100 ? -5.700 -4.662 20.974 1.00 83.31 100 THR A C 1
ATOM 828 O O . THR A 1 100 ? -5.067 -4.643 19.916 1.00 83.31 100 THR A O 1
ATOM 831 N N . GLU A 1 101 ? -6.574 -3.708 21.290 1.00 82.12 101 GLU A N 1
ATOM 832 C CA . GLU A 1 101 ? -6.817 -2.538 20.442 1.00 82.12 101 GLU A CA 1
ATOM 833 C C . GLU A 1 101 ? -5.629 -1.585 20.471 1.00 82.12 101 GLU A C 1
ATOM 835 O O . GLU A 1 101 ? -5.244 -1.075 19.424 1.00 82.12 101 GLU A O 1
ATOM 840 N N . ALA A 1 102 ? -4.986 -1.409 21.628 1.00 83.44 102 ALA A N 1
ATOM 841 C CA . ALA A 1 102 ? -3.802 -0.564 21.758 1.00 83.44 102 ALA A CA 1
ATOM 842 C C . ALA A 1 102 ? -2.642 -1.109 20.912 1.00 83.44 102 ALA A C 1
ATOM 844 O O . ALA A 1 102 ? -2.006 -0.363 20.165 1.00 83.44 102 ALA A O 1
ATOM 845 N N . LEU A 1 103 ? -2.417 -2.427 20.958 1.00 85.31 103 LEU A N 1
ATOM 846 C CA . LEU A 1 103 ? -1.437 -3.099 20.106 1.00 85.31 103 LEU A CA 1
ATOM 847 C C . LEU A 1 103 ? -1.776 -2.941 18.618 1.00 85.31 103 LEU A C 1
ATOM 849 O O . LEU A 1 103 ? -0.900 -2.643 17.809 1.00 85.31 103 LEU A O 1
ATOM 853 N N . SER A 1 104 ? -3.043 -3.117 18.249 1.00 86.81 104 SER A N 1
ATOM 854 C CA . SER A 1 104 ? -3.476 -3.027 16.852 1.00 86.81 104 SER A CA 1
ATOM 855 C C . SER A 1 104 ? -3.391 -1.593 16.314 1.00 86.81 104 SER A C 1
ATOM 857 O O . SER A 1 104 ? -2.960 -1.384 15.179 1.00 86.81 104 SER A O 1
ATOM 859 N N . ALA A 1 105 ? -3.699 -0.591 17.141 1.00 85.06 105 ALA A N 1
ATOM 860 C CA . ALA A 1 105 ? -3.499 0.820 16.831 1.00 85.06 105 ALA A CA 1
ATOM 861 C C . ALA A 1 105 ? -2.014 1.155 16.653 1.00 85.06 105 ALA A C 1
ATOM 863 O O . ALA A 1 105 ? -1.650 1.826 15.686 1.00 85.06 105 ALA A O 1
ATOM 864 N N . PHE A 1 106 ? -1.147 0.629 17.523 1.00 86.75 106 PHE A N 1
ATOM 865 C CA . PHE A 1 106 ? 0.301 0.786 17.400 1.00 86.75 106 PHE A CA 1
ATOM 866 C C . PHE A 1 106 ? 0.832 0.178 16.096 1.00 86.75 106 PHE A C 1
ATOM 868 O O . PHE A 1 106 ? 1.519 0.859 15.337 1.00 86.75 106 PHE A O 1
ATOM 875 N N . ILE A 1 107 ? 0.453 -1.067 15.780 1.00 86.62 107 ILE A N 1
ATOM 876 C CA . ILE A 1 107 ? 0.836 -1.725 14.521 1.00 86.62 107 ILE A CA 1
ATOM 877 C C . ILE A 1 107 ? 0.326 -0.924 13.323 1.00 86.62 107 ILE A C 1
ATOM 879 O O . ILE A 1 107 ? 1.079 -0.715 12.378 1.00 86.62 107 ILE A O 1
ATOM 883 N N . THR A 1 108 ? -0.916 -0.439 13.363 1.00 86.62 108 THR A N 1
ATOM 884 C CA . THR A 1 108 ? -1.494 0.377 12.284 1.00 86.62 108 THR A CA 1
ATOM 885 C C . THR A 1 108 ? -0.698 1.661 12.075 1.00 86.62 108 THR A C 1
ATOM 887 O O . THR A 1 108 ? -0.401 2.017 10.937 1.00 86.62 108 THR A O 1
ATOM 890 N N . LEU A 1 109 ? -0.303 2.338 13.156 1.00 85.06 109 LEU A N 1
ATOM 891 C CA . LEU A 1 109 ? 0.491 3.562 13.091 1.00 85.06 109 LEU A CA 1
ATOM 892 C C . LEU A 1 109 ? 1.902 3.292 12.554 1.00 85.06 109 LEU A C 1
ATOM 894 O O . LEU A 1 109 ? 2.355 3.998 11.656 1.00 85.06 109 LEU A O 1
ATOM 898 N N . CYS A 1 110 ? 2.583 2.250 13.034 1.00 84.62 110 CYS A N 1
ATOM 899 C CA . CYS A 1 110 ? 3.908 1.861 12.548 1.00 84.62 110 CYS A CA 1
ATOM 900 C C . CYS A 1 110 ? 3.885 1.377 11.091 1.00 84.62 110 CYS A C 1
ATOM 902 O O . CYS A 1 110 ? 4.706 1.806 10.284 1.00 84.62 110 CYS A O 1
ATOM 904 N N . ALA A 1 111 ? 2.939 0.511 10.726 1.00 83.12 111 ALA A N 1
ATOM 905 C CA . ALA A 1 111 ? 2.810 0.011 9.362 1.00 83.12 111 ALA A CA 1
ATOM 906 C C . ALA A 1 111 ? 2.387 1.128 8.399 1.00 83.12 111 ALA A C 1
ATOM 908 O O . ALA A 1 111 ? 2.922 1.225 7.295 1.00 83.12 111 ALA A O 1
ATOM 909 N N . GLY A 1 112 ? 1.482 2.003 8.841 1.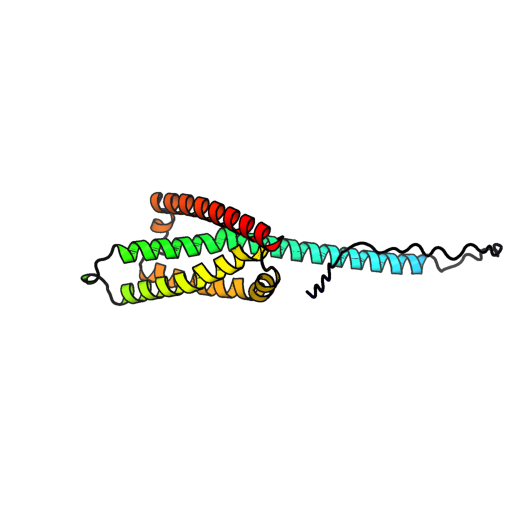00 75.75 112 GLY A N 1
ATOM 910 C CA . GLY A 1 112 ? 1.022 3.155 8.080 1.00 75.75 112 GLY A CA 1
ATOM 911 C C . GLY A 1 112 ? 2.114 4.188 7.827 1.00 75.75 112 GLY A C 1
ATOM 912 O O . GLY A 1 112 ? 2.288 4.655 6.705 1.00 75.75 112 GLY A O 1
ATOM 913 N N . THR A 1 113 ? 2.901 4.513 8.849 1.00 77.81 113 THR A N 1
ATOM 914 C CA . THR A 1 113 ? 4.011 5.463 8.702 1.00 77.81 113 THR A CA 1
ATOM 915 C C . THR A 1 113 ? 5.175 4.874 7.920 1.00 77.81 113 THR A C 1
ATOM 917 O O . THR A 1 113 ? 5.774 5.583 7.123 1.00 77.81 113 THR A O 1
ATOM 920 N N . TYR A 1 114 ? 5.493 3.592 8.098 1.00 83.56 114 TYR A N 1
ATOM 921 C CA . TYR A 1 114 ? 6.616 2.979 7.401 1.00 83.56 114 TYR A CA 1
ATOM 922 C C . TYR A 1 114 ? 6.242 2.568 5.978 1.00 83.56 114 TYR A C 1
ATOM 924 O O . TYR A 1 114 ? 6.703 3.181 5.022 1.00 83.56 114 TYR A O 1
ATOM 932 N N . TYR A 1 115 ? 5.377 1.567 5.807 1.00 83.25 115 TYR A N 1
ATOM 933 C CA . TYR A 1 115 ? 5.089 1.004 4.486 1.00 83.25 115 TYR A CA 1
ATOM 934 C C . TYR A 1 115 ? 4.298 1.972 3.615 1.00 83.25 115 TYR A C 1
ATOM 936 O O . TYR A 1 115 ? 4.634 2.145 2.446 1.00 83.25 115 TYR A O 1
ATOM 944 N N . ALA A 1 116 ? 3.287 2.625 4.187 1.00 77.75 116 ALA A N 1
ATOM 945 C CA . ALA A 1 116 ? 2.369 3.461 3.423 1.00 77.75 116 ALA A CA 1
ATOM 946 C C . ALA A 1 116 ? 2.977 4.809 2.980 1.00 77.75 116 ALA A C 1
ATOM 948 O O . ALA A 1 116 ? 2.558 5.383 1.971 1.00 77.75 116 ALA A O 1
ATOM 949 N N . TYR A 1 117 ? 3.994 5.306 3.684 1.00 82.38 117 TYR A N 1
ATOM 950 C CA . TYR A 1 117 ? 4.753 6.472 3.236 1.00 82.38 117 TYR A CA 1
ATOM 951 C C . TYR A 1 117 ? 5.924 6.075 2.336 1.00 82.38 117 TYR A C 1
ATOM 953 O O . TYR A 1 117 ? 6.084 6.630 1.250 1.00 82.38 117 TYR A O 1
ATOM 961 N N . TYR A 1 118 ? 6.733 5.103 2.763 1.00 85.31 118 TYR A N 1
ATOM 962 C CA . TYR A 1 118 ? 7.967 4.734 2.074 1.00 85.31 118 TYR A CA 1
ATOM 963 C C . TYR A 1 118 ? 7.714 4.225 0.654 1.00 85.31 118 TYR A C 1
ATOM 965 O O . TYR A 1 118 ? 8.302 4.730 -0.303 1.00 85.31 118 TYR A O 1
ATOM 973 N N . LEU A 1 119 ? 6.794 3.267 0.503 1.00 85.94 119 LEU A N 1
ATOM 974 C CA . LEU A 1 119 ? 6.480 2.672 -0.795 1.00 85.94 119 LEU A CA 1
ATOM 975 C C . LEU A 1 119 ? 5.848 3.711 -1.729 1.00 85.94 119 LEU A C 1
ATOM 977 O O . LEU A 1 119 ? 6.269 3.845 -2.876 1.00 85.94 119 LEU A O 1
ATOM 981 N N . LEU A 1 120 ? 4.895 4.504 -1.228 1.00 87.50 120 LEU A N 1
ATOM 982 C CA . LEU A 1 120 ? 4.267 5.564 -2.017 1.00 87.50 120 LEU A CA 1
ATOM 983 C C . LEU A 1 120 ? 5.288 6.600 -2.487 1.00 87.50 120 LEU A C 1
ATOM 985 O O . LEU A 1 120 ? 5.216 7.041 -3.628 1.00 87.50 120 LEU A O 1
ATOM 989 N N . THR A 1 121 ? 6.237 6.968 -1.628 1.00 86.12 121 THR A N 1
ATOM 990 C CA . THR A 1 121 ? 7.286 7.940 -1.952 1.00 86.12 121 THR A CA 1
ATOM 991 C C . THR A 1 121 ? 8.214 7.405 -3.036 1.00 86.12 121 THR A C 1
ATOM 993 O O . THR A 1 121 ? 8.460 8.108 -4.015 1.00 86.12 121 THR A O 1
ATOM 996 N N . ALA A 1 122 ? 8.669 6.153 -2.915 1.00 86.19 122 ALA A N 1
ATOM 997 C CA . ALA A 1 122 ? 9.490 5.507 -3.938 1.00 86.19 122 ALA A CA 1
ATOM 998 C C . ALA A 1 122 ? 8.768 5.487 -5.294 1.00 86.19 122 ALA A C 1
ATOM 1000 O O . ALA A 1 122 ? 9.335 5.870 -6.314 1.00 86.19 122 ALA A O 1
ATOM 1001 N N . PHE A 1 123 ? 7.479 5.138 -5.302 1.00 88.25 123 PHE A N 1
ATOM 1002 C CA . PHE A 1 123 ? 6.677 5.165 -6.519 1.00 88.25 123 PHE A CA 1
ATOM 1003 C C . PHE A 1 123 ? 6.474 6.581 -7.062 1.00 88.25 123 PHE A C 1
ATOM 1005 O O . PHE A 1 123 ? 6.691 6.821 -8.240 1.00 88.25 123 PHE A O 1
ATOM 1012 N N . ILE A 1 124 ? 6.067 7.552 -6.249 1.00 89.06 124 ILE A N 1
ATOM 1013 C CA . ILE A 1 124 ? 5.796 8.919 -6.716 1.00 89.06 124 ILE A CA 1
ATOM 1014 C C . ILE A 1 124 ? 7.061 9.606 -7.262 1.00 89.06 124 ILE A C 1
ATOM 1016 O O . ILE A 1 124 ? 6.969 10.402 -8.202 1.00 89.06 124 ILE A O 1
ATOM 1020 N N . ASN A 1 125 ? 8.230 9.286 -6.706 1.00 86.25 125 ASN A N 1
ATOM 1021 C CA . ASN A 1 125 ? 9.512 9.871 -7.095 1.00 86.25 125 ASN A CA 1
ATOM 1022 C C . ASN A 1 125 ? 10.233 9.119 -8.218 1.00 86.25 125 ASN A C 1
ATOM 1024 O O . ASN A 1 125 ? 11.214 9.647 -8.729 1.00 86.25 125 ASN A O 1
ATOM 1028 N N . GLU A 1 126 ? 9.740 7.961 -8.664 1.00 87.94 126 GLU A N 1
ATOM 1029 C CA . GLU A 1 126 ? 10.324 7.209 -9.788 1.00 87.94 126 GLU A CA 1
ATOM 1030 C C . GLU A 1 126 ? 10.634 8.084 -11.022 1.00 87.94 126 GLU A C 1
ATOM 1032 O O . GLU A 1 126 ? 11.712 7.936 -11.589 1.00 87.94 126 GLU A O 1
ATOM 1037 N N . PRO A 1 127 ? 9.771 9.028 -11.463 1.00 85.25 127 PRO A N 1
ATOM 1038 C CA . PRO A 1 127 ? 10.101 9.872 -12.613 1.00 85.25 127 PRO A CA 1
ATOM 1039 C C . PRO A 1 127 ? 11.269 10.830 -12.359 1.00 85.25 127 PRO A C 1
ATOM 1041 O O . PRO A 1 127 ? 11.856 11.323 -13.320 1.00 85.25 127 PRO A O 1
ATOM 1044 N N . ALA A 1 128 ? 11.544 11.145 -11.091 1.00 84.81 128 ALA A N 1
ATOM 1045 C CA . ALA A 1 128 ? 12.617 12.040 -10.697 1.00 84.81 128 ALA A CA 1
ATOM 1046 C C . ALA A 1 128 ? 13.946 11.315 -10.475 1.00 84.81 128 ALA A C 1
ATOM 1048 O O . ALA A 1 128 ? 14.982 11.840 -10.880 1.00 84.81 128 ALA A O 1
ATOM 1049 N N . ASP A 1 129 ? 13.889 10.120 -9.888 1.00 83.62 129 ASP A N 1
ATOM 1050 C CA . ASP A 1 129 ? 15.033 9.246 -9.638 1.00 83.62 129 ASP A CA 1
ATOM 1051 C C . ASP A 1 129 ? 14.684 7.786 -9.997 1.00 83.62 129 ASP A C 1
ATOM 1053 O O . ASP A 1 129 ? 14.248 7.007 -9.140 1.00 83.62 129 ASP A O 1
ATOM 1057 N N . PRO A 1 130 ? 14.831 7.404 -11.280 1.00 84.12 130 PRO A N 1
ATOM 1058 C CA . PRO A 1 130 ? 14.513 6.052 -11.735 1.00 84.12 130 PRO A CA 1
ATOM 1059 C C . PRO A 1 130 ? 15.440 4.988 -11.140 1.00 84.12 130 PRO A C 1
ATOM 1061 O O . PRO A 1 130 ? 15.003 3.865 -10.906 1.00 84.12 130 PRO A O 1
ATOM 1064 N N . GLN A 1 131 ? 16.703 5.341 -10.870 1.00 82.25 131 GLN A N 1
ATOM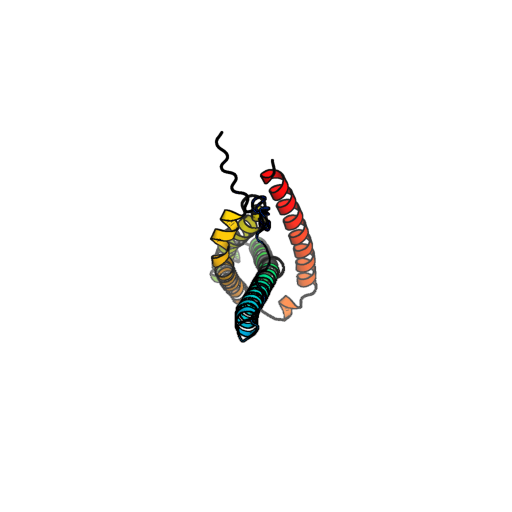 1065 C CA . GLN A 1 131 ? 17.701 4.394 -10.374 1.00 82.25 131 GLN A CA 1
ATOM 1066 C C . GLN A 1 131 ? 17.350 3.933 -8.958 1.00 82.25 131 GLN A C 1
ATOM 1068 O O . GLN A 1 131 ? 17.322 2.734 -8.700 1.00 82.25 131 GLN A O 1
ATOM 1073 N N . ALA A 1 132 ? 16.985 4.863 -8.070 1.00 81.75 132 ALA A N 1
ATOM 1074 C CA . ALA A 1 132 ? 16.548 4.511 -6.720 1.00 81.75 132 ALA A CA 1
ATOM 1075 C C . ALA A 1 132 ? 15.293 3.618 -6.717 1.00 81.75 132 ALA A C 1
ATOM 1077 O O . ALA A 1 132 ? 15.139 2.758 -5.849 1.00 81.75 132 ALA A O 1
ATOM 1078 N N . TYR A 1 133 ? 14.392 3.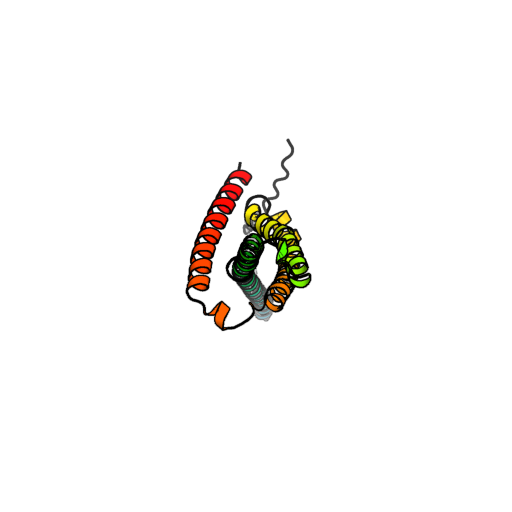802 -7.689 1.00 84.94 133 TYR A N 1
ATOM 1079 C CA . TYR A 1 133 ? 13.224 2.936 -7.842 1.00 84.94 133 TYR A CA 1
ATOM 1080 C C . TYR A 1 133 ? 13.611 1.529 -8.309 1.00 84.94 133 TYR A C 1
ATOM 1082 O O . TYR A 1 133 ? 13.108 0.553 -7.753 1.00 84.94 133 TYR A O 1
ATOM 1090 N N . ASP A 1 134 ? 14.495 1.413 -9.302 1.00 83.75 134 ASP A N 1
ATOM 1091 C CA . ASP A 1 134 ? 14.956 0.120 -9.817 1.00 83.75 134 ASP A CA 1
ATOM 1092 C C . ASP A 1 134 ? 15.761 -0.669 -8.774 1.00 83.75 134 ASP A C 1
ATOM 1094 O O . ASP A 1 134 ? 15.618 -1.891 -8.697 1.00 83.75 134 ASP A O 1
ATOM 1098 N N . ASP A 1 135 ? 16.518 0.020 -7.918 1.00 84.50 135 ASP A N 1
ATOM 1099 C CA . ASP A 1 135 ? 17.258 -0.590 -6.811 1.00 84.50 135 ASP A CA 1
ATOM 1100 C C . ASP A 1 135 ? 16.311 -1.164 -5.730 1.00 84.50 135 ASP A C 1
ATOM 1102 O O . ASP A 1 135 ? 16.556 -2.245 -5.191 1.00 84.50 135 ASP A O 1
ATOM 1106 N N . GLU A 1 136 ? 15.189 -0.493 -5.436 1.00 82.31 136 GLU A N 1
ATOM 1107 C CA . GLU A 1 136 ? 14.180 -0.962 -4.464 1.00 82.31 136 GLU A CA 1
ATOM 1108 C C . GLU A 1 136 ? 13.152 -1.941 -5.051 1.00 82.31 136 GLU A C 1
ATOM 1110 O O . GLU A 1 136 ? 12.516 -2.709 -4.317 1.00 82.31 136 GLU A O 1
ATOM 1115 N N . LYS A 1 137 ? 12.993 -1.964 -6.377 1.00 83.81 137 LYS A N 1
ATOM 1116 C CA . LYS A 1 137 ? 12.009 -2.789 -7.089 1.00 83.81 137 LYS A CA 1
ATOM 1117 C C . LYS A 1 137 ? 11.979 -4.266 -6.671 1.00 83.81 137 LYS A C 1
ATOM 1119 O O . LYS A 1 137 ? 10.870 -4.785 -6.490 1.00 83.81 137 LYS A O 1
ATOM 1124 N N . PRO A 1 138 ? 13.118 -4.961 -6.466 1.00 84.56 138 PRO A N 1
ATOM 1125 C CA . PRO A 1 138 ? 13.119 -6.361 -6.042 1.00 84.56 138 PRO A CA 1
ATOM 1126 C C . PRO A 1 138 ? 12.450 -6.582 -4.679 1.00 84.56 138 PRO A C 1
ATOM 1128 O O . PRO A 1 138 ? 11.909 -7.656 -4.419 1.00 84.56 138 PRO A O 1
ATOM 1131 N N . LEU A 1 139 ? 12.460 -5.564 -3.814 1.00 86.06 139 LEU A N 1
ATOM 1132 C CA . LEU A 1 139 ? 11.961 -5.643 -2.445 1.00 86.06 139 LEU A CA 1
ATOM 1133 C C . LEU A 1 139 ? 10.492 -5.227 -2.321 1.00 86.06 139 LEU A C 1
ATOM 1135 O O . LEU A 1 139 ? 9.859 -5.557 -1.316 1.00 86.06 139 LEU A O 1
ATOM 1139 N N . PHE A 1 140 ? 9.903 -4.550 -3.315 1.00 85.62 140 PHE A N 1
ATOM 1140 C CA . PHE A 1 140 ? 8.527 -4.050 -3.208 1.00 85.62 140 PHE A CA 1
ATOM 1141 C C . PHE A 1 140 ? 7.499 -5.147 -2.945 1.00 85.62 140 PHE A C 1
ATOM 1143 O O . PHE A 1 140 ? 6.648 -4.977 -2.075 1.00 85.62 140 PHE A O 1
ATOM 1150 N N . PHE A 1 141 ? 7.592 -6.287 -3.632 1.00 84.06 141 PHE A N 1
ATOM 1151 C CA . PHE A 1 141 ? 6.667 -7.402 -3.408 1.00 84.06 141 PHE A CA 1
ATOM 1152 C C . PHE A 1 141 ? 6.766 -7.952 -1.991 1.00 84.06 141 PHE A C 1
ATOM 1154 O O . PHE A 1 141 ? 5.746 -8.192 -1.348 1.00 84.06 141 PHE A O 1
ATOM 1161 N N . GLN A 1 142 ? 7.988 -8.098 -1.481 1.00 88.06 142 GLN A N 1
ATOM 1162 C CA . GLN A 1 142 ? 8.216 -8.548 -0.116 1.00 88.06 142 GLN A CA 1
ATOM 1163 C C . GLN A 1 142 ? 7.670 -7.531 0.897 1.00 88.06 142 GLN A C 1
ATOM 1165 O O . GLN A 1 142 ? 6.943 -7.910 1.811 1.00 88.06 142 GLN A O 1
ATOM 1170 N N . ARG A 1 143 ? 7.965 -6.237 0.722 1.00 88.88 143 ARG A N 1
ATOM 1171 C CA . ARG A 1 143 ? 7.485 -5.158 1.603 1.00 88.88 143 ARG A CA 1
ATOM 1172 C C . ARG A 1 143 ? 5.957 -5.051 1.597 1.00 88.88 143 ARG A C 1
ATOM 1174 O O . ARG A 1 143 ? 5.359 -4.924 2.660 1.00 88.88 143 ARG A O 1
ATOM 1181 N N . VAL A 1 144 ? 5.318 -5.155 0.431 1.00 88.94 144 VAL A N 1
ATOM 1182 C CA . VAL A 1 144 ? 3.851 -5.188 0.316 1.00 88.94 144 VAL A CA 1
ATOM 1183 C C . VAL A 1 144 ? 3.272 -6.457 0.936 1.00 88.94 144 VAL A C 1
ATOM 1185 O O . VAL A 1 144 ? 2.242 -6.381 1.598 1.00 88.94 144 VAL A O 1
ATOM 1188 N N . GLY A 1 145 ? 3.951 -7.599 0.807 1.00 89.69 145 GLY A N 1
ATOM 1189 C CA . GLY A 1 145 ? 3.588 -8.833 1.504 1.00 89.69 145 GLY A CA 1
ATOM 1190 C C . GLY A 1 145 ? 3.588 -8.663 3.025 1.00 89.69 145 GLY A C 1
ATOM 1191 O O . GLY A 1 145 ? 2.599 -8.989 3.678 1.00 89.69 145 GLY A O 1
ATOM 1192 N N . TRP A 1 146 ? 4.647 -8.077 3.595 1.00 90.31 146 TRP A N 1
ATOM 1193 C CA . TRP A 1 146 ? 4.698 -7.764 5.027 1.00 90.31 146 TRP A CA 1
ATOM 1194 C C . TRP A 1 146 ? 3.606 -6.790 5.444 1.00 90.31 146 TRP A C 1
ATOM 1196 O O . TRP A 1 146 ? 2.928 -7.012 6.445 1.00 90.31 146 TRP A O 1
ATOM 1206 N N . TYR A 1 147 ? 3.391 -5.740 4.655 1.00 91.88 147 TYR A N 1
ATOM 1207 C CA . TYR A 1 147 ? 2.342 -4.768 4.922 1.00 91.88 147 TYR A CA 1
ATOM 1208 C C . TYR A 1 147 ? 0.951 -5.422 4.937 1.00 91.88 147 TYR A C 1
ATOM 1210 O O . TYR A 1 147 ? 0.172 -5.201 5.866 1.00 91.88 147 TYR A O 1
ATOM 1218 N N . ALA A 1 148 ? 0.669 -6.297 3.970 1.00 90.44 148 ALA A N 1
ATOM 1219 C CA . ALA A 1 148 ? -0.566 -7.066 3.915 1.00 90.44 148 ALA A CA 1
ATOM 1220 C C . ALA A 1 148 ? -0.730 -7.993 5.121 1.00 90.44 148 ALA A C 1
ATOM 1222 O O . ALA A 1 148 ? -1.822 -8.056 5.683 1.00 90.44 148 ALA A O 1
ATOM 1223 N N . LEU A 1 149 ? 0.336 -8.667 5.559 1.00 91.56 149 LEU A N 1
ATOM 1224 C CA . LEU A 1 149 ? 0.303 -9.519 6.750 1.00 91.56 149 LEU A CA 1
ATOM 1225 C C . LEU A 1 149 ? -0.021 -8.715 8.015 1.00 91.56 149 LEU A C 1
ATOM 1227 O O . LEU A 1 149 ? -0.924 -9.099 8.759 1.00 91.56 149 LEU A O 1
ATOM 1231 N N . TYR A 1 150 ? 0.651 -7.580 8.235 1.00 90.56 150 TYR A N 1
ATOM 1232 C CA . TYR A 1 150 ? 0.383 -6.723 9.395 1.00 90.56 150 TYR A CA 1
ATOM 1233 C C . TYR A 1 150 ? -1.049 -6.187 9.394 1.00 90.56 150 TYR A C 1
ATOM 1235 O O . TYR A 1 150 ? -1.730 -6.255 10.416 1.00 90.56 150 TYR A O 1
ATOM 1243 N N . MET A 1 151 ? -1.535 -5.702 8.249 1.00 90.19 151 MET A N 1
ATOM 1244 C CA . MET A 1 151 ? -2.899 -5.181 8.160 1.00 90.19 151 MET A CA 1
ATOM 1245 C C . MET A 1 151 ? -3.954 -6.281 8.276 1.00 90.19 151 MET A C 1
ATOM 1247 O O . MET A 1 151 ? -4.974 -6.068 8.925 1.00 90.19 151 MET A O 1
ATOM 1251 N N . SER A 1 152 ? -3.703 -7.472 7.730 1.00 89.25 152 SER A N 1
ATOM 1252 C CA . SER A 1 152 ? -4.603 -8.622 7.892 1.00 89.25 152 SER A CA 1
ATOM 1253 C C . SER A 1 152 ? -4.718 -9.029 9.359 1.00 89.25 152 SER A C 1
ATOM 1255 O O . SER A 1 152 ? -5.820 -9.286 9.838 1.00 89.25 152 SER A O 1
ATOM 1257 N N . PHE A 1 153 ? -3.601 -9.024 10.094 1.00 89.38 153 PHE A N 1
ATOM 1258 C CA . PHE A 1 153 ? -3.598 -9.270 11.535 1.00 89.38 153 PHE A CA 1
ATOM 1259 C C . PHE A 1 153 ? -4.428 -8.225 12.293 1.00 89.38 153 PHE A C 1
ATOM 1261 O O . PHE A 1 153 ? -5.294 -8.587 13.085 1.00 89.38 153 PHE A O 1
ATOM 1268 N N . VAL A 1 154 ? -4.220 -6.936 12.011 1.00 88.88 154 VAL A N 1
ATOM 1269 C CA . VAL A 1 154 ? -4.983 -5.835 12.625 1.00 88.88 154 VAL A CA 1
ATOM 1270 C C . VAL A 1 154 ? -6.487 -5.969 12.355 1.00 88.88 154 VAL A C 1
ATOM 1272 O O . VAL A 1 154 ? -7.298 -5.837 13.276 1.00 88.88 154 VAL A O 1
ATOM 1275 N N . LEU A 1 155 ? -6.867 -6.256 11.107 1.00 87.56 155 LEU A N 1
ATOM 1276 C CA . LEU A 1 155 ? -8.265 -6.431 10.707 1.00 87.56 155 LEU A CA 1
ATOM 1277 C C . LEU A 1 155 ? -8.902 -7.646 11.386 1.00 87.56 155 LEU A C 1
ATOM 1279 O O . LEU A 1 155 ? -10.050 -7.565 11.824 1.00 87.56 155 LEU A O 1
ATOM 1283 N N . TYR A 1 156 ? -8.161 -8.749 11.506 1.00 88.06 156 TYR A N 1
ATOM 1284 C CA . TYR A 1 156 ? -8.615 -9.950 12.204 1.00 88.06 156 TYR A CA 1
ATOM 1285 C C . TYR A 1 156 ? -8.845 -9.679 13.694 1.00 88.06 156 TYR A C 1
ATOM 1287 O O . TYR A 1 156 ? -9.937 -9.926 14.203 1.00 88.06 156 TYR A O 1
ATOM 1295 N N . MET A 1 157 ? -7.859 -9.088 14.377 1.00 84.69 157 MET A N 1
ATOM 1296 C CA . MET A 1 157 ? -7.957 -8.760 15.804 1.00 84.69 157 MET A CA 1
ATOM 1297 C C . MET A 1 157 ? -9.073 -7.751 16.105 1.00 84.69 157 MET A C 1
ATOM 1299 O O . MET A 1 157 ? -9.641 -7.771 17.192 1.00 84.69 157 MET A O 1
ATOM 1303 N N . SER A 1 158 ? -9.422 -6.902 15.136 1.00 79.94 158 SER A N 1
ATOM 1304 C CA . SER A 1 158 ? -10.500 -5.909 15.251 1.00 79.94 158 SER A CA 1
ATOM 1305 C C . SER A 1 158 ? -11.870 -6.422 14.776 1.00 79.94 158 SER A C 1
ATOM 1307 O O . SER A 1 158 ? -12.809 -5.629 14.656 1.00 79.94 158 SER A O 1
ATOM 1309 N N . ASN A 1 159 ? -11.984 -7.723 14.473 1.00 80.31 159 ASN A N 1
ATOM 1310 C CA . ASN A 1 159 ? -13.176 -8.389 13.933 1.00 80.31 159 ASN A CA 1
ATOM 1311 C C . ASN A 1 159 ? -13.758 -7.716 12.669 1.00 80.31 159 ASN A C 1
ATOM 1313 O O . ASN A 1 159 ? -14.969 -7.670 12.467 1.00 80.31 159 ASN A O 1
ATOM 1317 N N . MET A 1 160 ? -12.884 -7.157 11.829 1.00 77.62 160 MET A N 1
ATOM 1318 C CA . MET A 1 160 ? -13.243 -6.480 10.573 1.00 77.62 160 MET A CA 1
ATOM 1319 C C . MET A 1 160 ? -12.876 -7.290 9.332 1.00 77.62 160 MET A C 1
ATOM 1321 O O . MET A 1 160 ? -13.246 -6.931 8.217 1.00 77.62 160 MET A O 1
ATOM 1325 N N . LEU A 1 161 ? -12.173 -8.408 9.513 1.00 79.88 161 LEU A N 1
ATOM 1326 C CA . LEU A 1 161 ? -11.876 -9.353 8.445 1.00 79.88 161 LEU A CA 1
ATOM 1327 C C . LEU A 1 161 ? -13.057 -10.318 8.226 1.00 79.88 161 LEU A C 1
ATOM 1329 O O . LEU A 1 161 ? -12.922 -11.527 8.399 1.00 79.88 161 LEU A O 1
ATOM 1333 N N . ASN A 1 162 ? -14.231 -9.783 7.884 1.00 80.88 162 ASN A N 1
ATOM 1334 C CA . ASN A 1 162 ? -15.419 -10.573 7.557 1.00 80.88 162 ASN A CA 1
ATOM 1335 C C . ASN A 1 162 ? -16.091 -10.080 6.261 1.00 80.88 162 ASN A C 1
ATOM 1337 O O . ASN A 1 162 ? -15.843 -8.969 5.786 1.00 80.88 162 ASN A O 1
ATOM 1341 N N . LEU A 1 163 ? -16.925 -10.937 5.663 1.00 75.38 163 LEU A N 1
ATOM 1342 C CA . LEU A 1 163 ? -17.596 -10.638 4.393 1.00 75.38 163 LEU A CA 1
ATOM 1343 C C . LEU A 1 163 ? -18.579 -9.470 4.518 1.00 75.38 163 LEU A C 1
ATOM 1345 O O . LEU A 1 163 ? -18.667 -8.663 3.597 1.00 75.38 163 LEU A O 1
ATOM 1349 N N . ASP A 1 164 ? -19.241 -9.336 5.665 1.00 78.69 164 ASP A N 1
ATOM 1350 C CA . ASP A 1 164 ? -20.219 -8.272 5.907 1.00 78.69 164 ASP A CA 1
ATOM 1351 C C . ASP A 1 164 ? -19.573 -6.879 5.877 1.00 78.69 164 ASP A C 1
ATOM 1353 O O . ASP A 1 164 ? -20.144 -5.933 5.336 1.00 78.69 164 ASP A O 1
ATOM 1357 N N . THR A 1 165 ? -18.346 -6.751 6.392 1.00 76.06 165 THR A N 1
ATOM 1358 C CA . THR A 1 165 ? -17.567 -5.504 6.346 1.00 76.06 165 THR A CA 1
ATOM 1359 C C . THR A 1 165 ? -17.137 -5.188 4.914 1.00 76.06 165 THR A C 1
ATOM 1361 O O . THR A 1 165 ? -17.246 -4.048 4.470 1.00 76.06 165 THR A O 1
ATOM 1364 N N . LEU A 1 166 ? -16.693 -6.191 4.152 1.00 74.62 166 LEU A N 1
ATOM 1365 C CA . LEU A 1 166 ? -16.258 -5.998 2.763 1.00 74.62 166 LEU A CA 1
ATOM 1366 C C . LEU A 1 166 ? -17.417 -5.672 1.811 1.00 74.62 166 LEU A C 1
ATOM 1368 O O . LEU A 1 166 ? -17.225 -4.949 0.836 1.00 74.62 166 LEU A O 1
ATOM 1372 N N . GLN A 1 167 ? -18.611 -6.194 2.089 1.00 84.19 167 GLN A N 1
ATOM 1373 C CA . GLN A 1 167 ? -19.819 -5.947 1.298 1.00 84.19 167 GLN A CA 1
ATOM 1374 C C . GLN A 1 167 ? -20.618 -4.733 1.783 1.00 84.19 167 GLN A C 1
ATOM 1376 O O . GLN A 1 167 ? -21.648 -4.399 1.194 1.00 84.19 167 GLN A O 1
ATOM 1381 N N . ASN A 1 168 ? -20.152 -4.046 2.828 1.00 88.19 168 ASN A N 1
ATOM 1382 C CA . ASN A 1 168 ? -20.835 -2.876 3.348 1.00 88.19 168 ASN A CA 1
ATOM 1383 C C . ASN A 1 168 ? -20.820 -1.738 2.301 1.00 88.19 168 ASN A C 1
ATOM 1385 O O . ASN A 1 168 ? -19.743 -1.279 1.899 1.00 88.19 168 ASN A O 1
ATOM 1389 N N . PRO A 1 169 ? -21.992 -1.232 1.874 1.00 89.19 169 PRO A N 1
ATOM 1390 C CA . PRO A 1 169 ? -22.082 -0.230 0.814 1.00 89.19 169 PRO A CA 1
ATOM 1391 C C . PRO A 1 169 ? -21.426 1.106 1.189 1.00 89.19 169 PRO A C 1
ATOM 1393 O O . PRO A 1 169 ? -20.909 1.802 0.314 1.00 89.19 169 PRO A O 1
ATOM 1396 N N . GLU A 1 170 ? -21.404 1.470 2.473 1.00 88.00 170 GLU A N 1
ATOM 1397 C CA . GLU A 1 170 ? -20.738 2.687 2.942 1.00 88.00 170 GLU A CA 1
ATOM 1398 C C . GLU A 1 170 ? -19.217 2.555 2.846 1.00 88.00 170 GLU A C 1
ATOM 1400 O O . GLU A 1 170 ? -18.552 3.477 2.371 1.00 88.00 170 GLU A O 1
ATOM 1405 N N . ILE A 1 171 ? -18.673 1.390 3.211 1.00 86.38 171 ILE A N 1
ATOM 1406 C CA . ILE A 1 171 ? -17.234 1.102 3.114 1.00 86.38 171 ILE A CA 1
ATOM 1407 C C . ILE A 1 171 ? -16.802 1.064 1.647 1.00 86.38 171 ILE A C 1
ATOM 1409 O O . ILE A 1 171 ? -15.800 1.684 1.293 1.00 86.38 171 ILE A O 1
ATOM 1413 N N . ILE A 1 172 ? -17.587 0.430 0.771 1.00 89.19 172 ILE A N 1
ATOM 1414 C CA . ILE A 1 172 ? -17.332 0.413 -0.678 1.00 89.19 172 ILE A CA 1
ATOM 1415 C C . ILE A 1 172 ? -17.335 1.838 -1.246 1.00 89.19 172 ILE A C 1
ATOM 1417 O O . ILE A 1 172 ? -16.453 2.204 -2.029 1.00 89.19 172 ILE A O 1
ATOM 1421 N N . ARG A 1 173 ? -18.297 2.675 -0.842 1.00 91.44 173 ARG A N 1
ATOM 1422 C CA . ARG A 1 173 ? -18.359 4.079 -1.268 1.00 91.44 173 ARG A CA 1
ATOM 1423 C C . ARG A 1 173 ? -17.144 4.868 -0.780 1.00 91.44 173 ARG A C 1
ATOM 1425 O O . ARG A 1 173 ? -16.556 5.608 -1.569 1.00 91.44 173 ARG A O 1
ATOM 1432 N N . LEU A 1 174 ? -16.755 4.700 0.486 1.00 91.50 174 LEU A N 1
ATOM 1433 C CA . LEU A 1 174 ? -15.583 5.355 1.070 1.00 91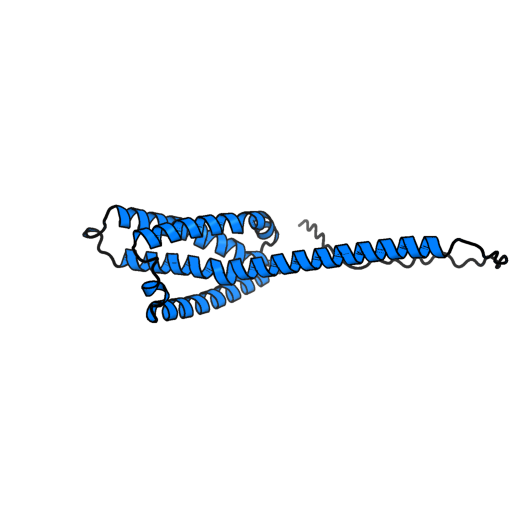.50 174 LEU A CA 1
ATOM 1434 C C . LEU A 1 174 ? -14.303 4.938 0.336 1.00 91.50 174 LEU A C 1
ATOM 1436 O O . LEU A 1 174 ? -13.513 5.798 -0.052 1.00 91.50 174 LEU A O 1
ATOM 1440 N N . PHE A 1 175 ? -14.144 3.638 0.073 1.00 92.06 175 PHE A N 1
ATOM 1441 C CA . PHE A 1 175 ? -13.033 3.098 -0.703 1.00 92.06 175 PHE A CA 1
ATOM 1442 C C . PHE A 1 175 ? -13.000 3.676 -2.116 1.00 92.06 175 PHE A C 1
ATOM 1444 O O . PHE A 1 175 ? -11.946 4.093 -2.579 1.00 92.06 175 PHE A O 1
ATOM 1451 N N . THR A 1 176 ? -14.149 3.771 -2.788 1.00 92.38 176 THR A N 1
ATOM 1452 C CA . THR A 1 176 ? -14.231 4.320 -4.149 1.00 92.38 176 THR A CA 1
ATOM 1453 C C . THR A 1 176 ? -13.775 5.780 -4.191 1.00 92.38 176 THR A C 1
ATOM 1455 O O . THR A 1 176 ? -12.974 6.156 -5.046 1.00 92.38 176 THR A O 1
ATOM 1458 N N . ILE A 1 177 ? -14.235 6.607 -3.246 1.00 94.44 177 ILE A N 1
ATOM 1459 C CA . ILE A 1 177 ? -13.815 8.013 -3.141 1.00 94.44 177 ILE A CA 1
ATOM 1460 C C . ILE A 1 177 ? -12.316 8.097 -2.840 1.00 94.44 177 ILE A C 1
ATOM 1462 O O . ILE A 1 177 ? -11.591 8.833 -3.510 1.00 94.44 177 ILE A O 1
ATOM 1466 N N . PHE A 1 178 ? -11.846 7.315 -1.868 1.00 94.19 178 PHE A N 1
ATOM 1467 C CA . PHE A 1 178 ? -10.432 7.234 -1.521 1.00 94.19 178 PHE A CA 1
ATOM 1468 C C . PHE A 1 178 ? -9.573 6.845 -2.729 1.00 94.19 178 PHE A C 1
ATOM 1470 O O . PHE A 1 178 ? -8.547 7.467 -2.987 1.00 94.19 178 PHE A O 1
ATOM 1477 N N . TYR A 1 179 ? -10.011 5.858 -3.504 1.00 94.31 179 TYR A N 1
ATOM 1478 C CA . TYR A 1 179 ? -9.305 5.358 -4.674 1.00 94.31 179 TYR A CA 1
ATOM 1479 C C . TYR A 1 179 ? -9.203 6.411 -5.787 1.00 94.31 179 TYR A C 1
ATOM 1481 O O . TYR A 1 179 ? -8.132 6.603 -6.365 1.00 94.31 179 TYR A O 1
ATOM 1489 N N . LEU A 1 180 ? -10.285 7.153 -6.050 1.00 94.31 180 LEU A N 1
ATOM 1490 C CA . LEU A 1 180 ? -10.272 8.268 -7.004 1.00 94.31 180 LEU A CA 1
ATOM 1491 C C . LEU A 1 180 ? -9.300 9.373 -6.573 1.00 94.31 180 LEU A C 1
ATOM 1493 O O . LEU A 1 180 ? -8.539 9.887 -7.399 1.00 94.31 180 LEU A O 1
ATOM 1497 N N . LEU A 1 181 ? -9.289 9.715 -5.282 1.00 94.25 181 LEU A N 1
ATOM 1498 C CA . LEU A 1 181 ? -8.339 10.676 -4.722 1.00 94.25 181 LEU A CA 1
ATOM 1499 C C . LEU A 1 181 ? -6.900 10.163 -4.818 1.00 94.25 181 LEU A C 1
ATOM 1501 O O . LEU A 1 181 ? -6.017 10.916 -5.223 1.00 94.25 181 LEU A O 1
ATOM 1505 N N . TYR A 1 182 ? -6.672 8.884 -4.514 1.00 93.62 182 TYR A N 1
ATOM 1506 C CA . TYR A 1 182 ? -5.371 8.231 -4.622 1.00 93.62 182 TYR A CA 1
ATOM 1507 C C . TYR A 1 182 ? -4.814 8.318 -6.046 1.00 93.62 182 TYR A C 1
ATOM 1509 O O . TYR A 1 182 ? -3.708 8.824 -6.234 1.00 93.62 182 TYR A O 1
ATOM 1517 N N . ILE A 1 183 ? -5.583 7.901 -7.060 1.00 94.06 183 ILE A N 1
ATOM 1518 C CA . ILE A 1 183 ? -5.145 7.966 -8.464 1.00 94.06 183 ILE A CA 1
ATOM 1519 C C . ILE A 1 183 ? -4.862 9.408 -8.876 1.00 94.06 183 ILE A C 1
ATOM 1521 O O . ILE A 1 183 ? -3.842 9.675 -9.516 1.00 94.06 183 ILE A O 1
ATOM 1525 N N . SER A 1 184 ? -5.744 10.338 -8.504 1.00 92.56 184 SER A N 1
ATOM 1526 C CA . SER A 1 184 ? -5.583 11.755 -8.834 1.00 92.56 184 SER A CA 1
ATOM 1527 C C . SER A 1 184 ? -4.290 12.310 -8.234 1.00 92.56 184 SER A C 1
ATOM 1529 O O . SER A 1 184 ? -3.476 12.889 -8.952 1.00 92.56 184 SER A O 1
ATOM 1531 N N . ALA A 1 185 ? -4.049 12.061 -6.944 1.00 90.81 185 ALA A N 1
ATOM 1532 C CA . ALA A 1 185 ? -2.847 12.498 -6.245 1.00 90.81 185 ALA A CA 1
ATOM 1533 C C . ALA A 1 185 ? -1.583 11.886 -6.861 1.00 90.81 185 ALA A C 1
ATOM 1535 O O . ALA A 1 185 ? -0.669 12.615 -7.241 1.00 90.81 185 ALA A O 1
ATOM 1536 N N . VAL A 1 186 ? -1.545 10.562 -7.028 1.00 91.88 186 VAL A N 1
ATOM 1537 C CA . VAL A 1 186 ? -0.411 9.851 -7.634 1.00 91.88 186 VAL A CA 1
ATOM 1538 C C . VAL A 1 186 ? -0.090 10.405 -9.019 1.00 91.88 186 VAL A C 1
ATOM 1540 O O . VAL A 1 186 ? 1.074 10.656 -9.319 1.00 91.88 186 VAL A O 1
ATOM 1543 N N . THR A 1 187 ? -1.105 10.630 -9.855 1.00 90.19 187 THR A N 1
ATOM 1544 C CA . THR A 1 187 ? -0.918 11.148 -11.217 1.00 90.19 187 THR A CA 1
ATOM 1545 C C . THR A 1 187 ? -0.324 12.552 -11.196 1.00 90.19 187 THR A C 1
ATOM 1547 O O . THR A 1 187 ? 0.654 12.817 -11.895 1.00 90.19 187 THR A O 1
ATOM 1550 N N . VAL A 1 188 ? -0.873 13.437 -10.360 1.00 91.00 188 VAL A N 1
ATOM 1551 C CA . VAL A 1 188 ? -0.414 14.822 -10.225 1.00 91.00 188 VAL A CA 1
ATOM 1552 C C . VAL A 1 188 ? 1.020 14.874 -9.698 1.00 91.00 188 VAL A C 1
ATOM 1554 O O . VAL A 1 188 ? 1.877 15.490 -10.331 1.00 91.00 188 VAL A O 1
ATOM 1557 N N . PHE A 1 189 ? 1.320 14.193 -8.590 1.00 90.75 189 PHE A N 1
ATOM 1558 C CA . PHE A 1 189 ? 2.655 14.229 -7.989 1.00 90.75 189 PHE A CA 1
ATOM 1559 C C . PHE A 1 189 ? 3.716 13.579 -8.878 1.00 90.75 189 PHE A C 1
ATOM 1561 O O . PHE A 1 189 ? 4.787 14.153 -9.062 1.00 90.75 189 PHE A O 1
ATOM 1568 N N . ARG A 1 190 ? 3.410 12.439 -9.513 1.00 90.12 190 ARG A N 1
ATOM 1569 C CA . ARG A 1 190 ? 4.327 11.822 -10.485 1.00 90.12 190 ARG A CA 1
ATOM 1570 C C . ARG A 1 190 ? 4.588 12.736 -11.677 1.00 90.12 190 ARG A C 1
ATOM 1572 O O . ARG A 1 190 ? 5.723 12.827 -12.138 1.00 90.12 190 ARG A O 1
ATOM 1579 N N . HIS A 1 191 ? 3.558 13.423 -12.172 1.00 88.62 191 HIS A N 1
ATOM 1580 C CA . HIS A 1 191 ? 3.713 14.379 -13.263 1.00 88.62 191 HIS A CA 1
ATOM 1581 C C . HIS A 1 191 ? 4.626 15.545 -12.866 1.00 88.62 191 HIS A C 1
ATOM 1583 O O . HIS A 1 191 ? 5.571 15.848 -13.593 1.00 88.62 191 HIS A O 1
ATOM 1589 N N . PHE A 1 192 ? 4.391 16.156 -11.701 1.00 88.50 192 PHE A N 1
ATOM 1590 C CA . PHE A 1 192 ? 5.234 17.237 -11.190 1.00 88.50 192 PHE A CA 1
ATOM 1591 C C . PHE A 1 192 ? 6.685 16.791 -10.985 1.00 88.50 192 PHE A C 1
ATOM 1593 O O . PHE A 1 192 ? 7.593 17.446 -11.494 1.00 88.50 192 PHE A O 1
ATOM 1600 N N . ASN A 1 193 ? 6.918 15.649 -10.338 1.00 86.38 193 ASN A N 1
ATOM 1601 C CA . ASN A 1 193 ? 8.264 15.110 -10.128 1.00 86.38 193 ASN A CA 1
ATOM 1602 C C . ASN A 1 193 ? 8.998 14.827 -11.444 1.00 86.38 193 ASN A C 1
ATOM 1604 O O . ASN A 1 193 ? 10.178 15.146 -11.585 1.00 86.38 193 ASN A O 1
ATOM 1608 N N . GLY A 1 194 ? 8.285 14.305 -12.445 1.00 82.44 194 GLY A N 1
ATOM 1609 C CA . GLY A 1 194 ? 8.841 14.092 -13.780 1.00 82.44 194 GLY A CA 1
ATOM 1610 C C . GLY A 1 194 ? 9.151 15.385 -14.540 1.00 82.44 194 GLY A C 1
ATOM 1611 O O . GLY A 1 194 ? 9.993 15.370 -15.436 1.00 82.44 194 GLY A O 1
ATOM 1612 N N . GLN A 1 195 ? 8.496 16.505 -14.216 1.00 82.19 195 GLN A N 1
ATOM 1613 C CA . GLN A 1 195 ? 8.858 17.816 -14.763 1.00 82.19 195 GLN A CA 1
ATOM 1614 C C . GLN A 1 195 ? 10.063 18.432 -14.048 1.00 82.19 195 GLN A C 1
ATOM 1616 O O . GLN A 1 195 ? 10.898 19.048 -14.706 1.00 82.19 195 GLN A O 1
ATOM 1621 N N . VAL A 1 196 ? 10.158 18.269 -12.725 1.00 73.19 196 VAL A N 1
ATOM 1622 C CA . VAL A 1 196 ? 11.254 18.823 -11.915 1.00 73.19 196 VAL A CA 1
ATOM 1623 C C . VAL A 1 196 ? 12.593 18.188 -12.286 1.00 73.19 196 VAL A C 1
ATOM 1625 O O . VAL A 1 196 ? 13.558 18.914 -12.467 1.00 73.19 196 VAL A O 1
ATOM 1628 N N . SER A 1 197 ? 12.648 16.871 -12.485 1.00 63.78 197 SER A N 1
ATOM 1629 C CA . SER A 1 197 ? 13.894 16.163 -12.840 1.00 63.78 197 SER A CA 1
ATOM 1630 C C . SER A 1 197 ? 14.391 16.420 -14.272 1.00 63.78 197 SER A C 1
ATOM 1632 O O . SER A 1 197 ? 15.548 16.175 -14.598 1.00 63.78 197 SER A O 1
ATOM 1634 N N . LYS A 1 198 ? 13.536 16.960 -15.152 1.00 58.59 198 LYS A N 1
ATOM 1635 C CA . LYS A 1 198 ? 13.926 17.350 -16.520 1.00 58.59 198 LYS A CA 1
ATOM 1636 C C . LYS A 1 198 ? 14.532 18.755 -16.613 1.00 58.59 198 LYS A C 1
ATOM 1638 O O . LYS A 1 198 ? 14.974 19.121 -17.704 1.00 58.59 198 LYS A O 1
ATOM 1643 N N . ARG A 1 199 ? 14.485 19.546 -15.538 1.00 50.06 199 ARG A N 1
ATOM 1644 C CA . ARG A 1 199 ? 15.119 20.869 -15.445 1.00 50.06 199 ARG A CA 1
ATOM 1645 C C . ARG A 1 199 ? 16.523 20.740 -14.878 1.00 50.06 199 ARG A C 1
ATOM 1647 O O . ARG A 1 199 ? 17.393 21.479 -15.385 1.00 50.06 199 ARG A O 1
#